Protein AF-A0AA37UHE6-F1 (afdb_monomer_lite)

pLDDT: mean 73.6, std 16.51, range [35.94, 96.12]

Structure (mmCIF, N/CA/C/O backbone):
data_AF-A0AA37UHE6-F1
#
_entry.id   AF-A0AA37UHE6-F1
#
loop_
_atom_site.group_PDB
_atom_site.id
_atom_site.type_symbol
_atom_site.label_atom_id
_atom_site.label_alt_id
_atom_site.label_comp_id
_atom_site.label_asym_id
_atom_site.label_entity_id
_atom_site.label_seq_id
_atom_site.pdbx_PDB_ins_code
_atom_site.Cartn_x
_atom_site.Cartn_y
_atom_site.Cartn_z
_atom_site.occupancy
_atom_site.B_iso_or_equiv
_atom_site.auth_seq_id
_atom_site.auth_comp_id
_atom_site.auth_asym_id
_atom_site.auth_atom_id
_atom_site.pdbx_PDB_model_num
ATOM 1 N N . MET A 1 1 ? 36.105 55.024 -51.003 1.00 43.66 1 MET A N 1
ATOM 2 C CA . MET A 1 1 ? 36.482 54.554 -52.355 1.00 43.66 1 MET A CA 1
ATOM 3 C C . MET A 1 1 ? 36.860 53.089 -52.212 1.00 43.66 1 MET A C 1
ATOM 5 O O . MET A 1 1 ? 37.750 52.826 -51.426 1.00 43.66 1 MET A O 1
ATOM 9 N N . SER A 1 2 ? 36.219 52.083 -52.791 1.00 50.31 2 SER A N 1
ATOM 10 C CA . SER A 1 2 ? 35.092 52.006 -53.721 1.00 50.31 2 SER A CA 1
ATOM 11 C C . SER A 1 2 ? 34.489 50.599 -53.587 1.00 50.31 2 SER A C 1
ATOM 13 O O . SER A 1 2 ? 35.238 49.632 -53.496 1.00 50.31 2 SER A O 1
ATOM 15 N N . GLN A 1 3 ? 33.158 50.490 -53.589 1.00 53.75 3 GLN A N 1
ATOM 16 C CA . GLN A 1 3 ? 32.483 49.307 -54.141 1.00 53.75 3 GLN A CA 1
ATOM 17 C C . GLN A 1 3 ? 32.574 49.358 -55.677 1.00 53.75 3 GLN A C 1
ATOM 19 O O . GLN A 1 3 ? 32.653 50.462 -56.228 1.00 53.75 3 GLN A O 1
ATOM 24 N N . PRO A 1 4 ? 32.604 48.199 -56.361 1.00 60.81 4 PRO A N 1
ATOM 25 C CA . PRO A 1 4 ? 31.378 47.699 -57.013 1.00 60.81 4 PRO A CA 1
ATOM 26 C C . PRO A 1 4 ? 31.194 46.157 -56.980 1.00 60.81 4 PRO A C 1
ATOM 28 O O . PRO A 1 4 ? 32.164 45.413 -56.880 1.00 60.81 4 PRO A O 1
ATOM 31 N N . GLY A 1 5 ? 29.929 45.701 -57.057 1.00 53.88 5 GLY A N 1
ATOM 32 C CA . GLY A 1 5 ? 29.501 44.300 -57.312 1.00 53.88 5 GLY A CA 1
ATOM 33 C C . GLY A 1 5 ? 29.534 43.940 -58.812 1.00 53.88 5 GLY A C 1
ATOM 34 O O . GLY A 1 5 ? 30.403 44.464 -59.503 1.00 53.88 5 GLY A O 1
ATOM 35 N N . PRO A 1 6 ? 28.513 43.274 -59.400 1.00 71.62 6 PRO A N 1
ATOM 36 C CA . PRO A 1 6 ? 27.797 42.035 -59.037 1.00 71.62 6 PRO A CA 1
ATOM 37 C C . PRO A 1 6 ? 27.702 41.026 -60.226 1.00 71.62 6 PRO A C 1
ATOM 39 O O . PRO A 1 6 ? 27.551 41.444 -61.365 1.00 71.62 6 PRO A O 1
ATOM 42 N N . GLU A 1 7 ? 27.658 39.711 -59.979 1.00 56.78 7 GLU A N 1
ATOM 43 C CA . GLU A 1 7 ? 27.211 38.657 -60.928 1.00 56.78 7 GLU A CA 1
ATOM 44 C C . GLU A 1 7 ? 26.623 37.518 -60.061 1.00 56.78 7 GLU A C 1
ATOM 46 O O . GLU A 1 7 ? 27.226 37.157 -59.058 1.00 56.78 7 GLU A O 1
ATOM 51 N N . GLY A 1 8 ? 25.433 36.945 -60.243 1.00 55.34 8 GLY A N 1
ATOM 52 C CA . GLY A 1 8 ? 24.614 36.765 -61.433 1.00 55.34 8 GLY A CA 1
ATOM 53 C C . GLY A 1 8 ? 24.527 35.265 -61.734 1.00 55.34 8 GLY A C 1
ATOM 54 O O . GLY A 1 8 ? 25.286 34.801 -62.568 1.00 55.34 8 GLY A O 1
ATOM 55 N N . VAL A 1 9 ? 23.640 34.506 -61.069 1.00 61.34 9 VAL A N 1
ATOM 56 C CA . VAL A 1 9 ? 23.214 33.173 -61.550 1.00 61.34 9 VAL A CA 1
ATOM 57 C C . VAL A 1 9 ? 21.734 32.956 -61.240 1.00 61.34 9 VAL A C 1
ATOM 59 O O . VAL A 1 9 ? 21.324 32.752 -60.099 1.00 61.34 9 VAL A O 1
ATOM 62 N N . ASP A 1 10 ? 20.972 33.040 -62.322 1.00 57.34 10 ASP A N 1
ATOM 63 C CA . ASP A 1 10 ? 19.610 32.570 -62.535 1.00 57.34 10 ASP A CA 1
ATOM 64 C C . ASP A 1 10 ? 19.614 31.032 -62.677 1.00 57.34 10 ASP A C 1
ATOM 66 O O . ASP A 1 10 ? 20.562 30.462 -63.223 1.00 57.34 10 ASP A O 1
ATOM 70 N N . GLY A 1 11 ? 18.595 30.347 -62.156 1.00 55.03 11 GLY A N 1
ATOM 71 C CA . GLY A 1 11 ? 18.603 28.889 -61.991 1.00 55.03 11 GLY A CA 1
ATOM 72 C C . GLY A 1 11 ? 17.223 28.298 -61.718 1.00 55.03 11 GLY A C 1
ATOM 73 O O . GLY A 1 11 ? 16.946 27.808 -60.628 1.00 55.03 11 GLY A O 1
ATOM 74 N N . SER A 1 12 ? 16.385 28.403 -62.744 1.00 50.31 12 SER A N 1
ATOM 75 C CA . SER A 1 12 ? 15.153 27.676 -63.069 1.00 50.31 12 SER A CA 1
ATOM 76 C C . SER A 1 12 ? 14.841 26.340 -62.367 1.00 50.31 12 SER A C 1
ATOM 78 O O . SER A 1 12 ? 15.659 25.425 -62.322 1.00 50.31 12 SER A O 1
ATOM 80 N N . ASP A 1 13 ? 13.557 26.233 -62.013 1.00 52.28 13 ASP A N 1
ATOM 81 C CA . ASP A 1 13 ? 12.630 25.102 -62.173 1.00 52.28 13 ASP A CA 1
ATOM 82 C C . ASP A 1 13 ? 13.060 23.677 -61.791 1.00 52.28 13 ASP A C 1
ATOM 84 O O . ASP A 1 13 ? 13.768 22.970 -62.502 1.00 52.28 13 ASP A O 1
ATOM 88 N N . GLY A 1 14 ? 12.410 23.186 -60.734 1.00 48.97 14 GLY A N 1
ATOM 89 C CA . GLY A 1 14 ? 12.321 21.770 -60.398 1.00 48.97 14 GLY A CA 1
ATOM 90 C C . GLY A 1 14 ? 10.986 21.442 -59.740 1.00 48.97 14 GLY A C 1
ATOM 91 O O . GLY A 1 14 ? 10.946 21.043 -58.579 1.00 48.97 14 GLY A O 1
ATOM 92 N N . ARG A 1 15 ? 9.871 21.616 -60.467 1.00 51.16 15 ARG A N 1
ATOM 93 C CA . ARG A 1 15 ? 8.594 20.972 -60.116 1.00 51.16 15 ARG A CA 1
ATOM 94 C C . ARG A 1 15 ? 8.785 19.455 -60.180 1.00 51.16 15 ARG A C 1
ATOM 96 O O . ARG A 1 15 ? 8.770 18.863 -61.257 1.00 51.16 15 ARG A O 1
ATOM 103 N N . HIS A 1 16 ? 8.918 18.816 -59.027 1.00 50.06 16 HIS A N 1
ATOM 104 C CA . HIS A 1 16 ? 8.603 17.402 -58.874 1.00 50.06 16 HIS A CA 1
ATOM 105 C C . HIS A 1 16 ? 7.241 17.289 -58.203 1.00 50.06 16 HIS A C 1
ATOM 107 O O . HIS A 1 16 ? 7.101 17.445 -56.993 1.00 50.06 16 HIS A O 1
ATOM 113 N N . GLY A 1 17 ? 6.229 17.066 -59.045 1.00 50.34 17 GLY A N 1
ATOM 114 C CA . GLY A 1 17 ? 4.953 16.524 -58.615 1.00 50.34 17 GLY A CA 1
ATOM 115 C C . GLY A 1 17 ? 5.191 15.121 -58.081 1.00 50.34 17 GLY A C 1
ATOM 116 O O . GLY A 1 17 ? 5.537 14.212 -58.831 1.00 50.34 17 GLY A O 1
ATOM 117 N N . SER A 1 18 ? 5.054 14.966 -56.771 1.00 51.16 18 SER A N 1
ATOM 118 C CA . SER A 1 18 ? 4.843 13.672 -56.153 1.00 51.16 18 SER A CA 1
ATOM 119 C C . SER A 1 18 ? 3.351 13.365 -56.229 1.00 51.16 18 SER A C 1
ATOM 121 O O . SER A 1 18 ? 2.537 13.950 -55.515 1.00 51.16 18 SER A O 1
ATOM 123 N N . ASP A 1 19 ? 3.000 12.445 -57.123 1.00 51.38 19 ASP A N 1
ATOM 124 C CA . ASP A 1 19 ? 1.713 11.762 -57.122 1.00 51.38 19 ASP A CA 1
ATOM 125 C C . ASP A 1 19 ? 1.570 10.998 -55.799 1.00 51.38 19 ASP A C 1
ATOM 127 O O . ASP A 1 19 ? 2.138 9.922 -55.595 1.00 51.38 19 ASP A O 1
ATOM 131 N N . VAL A 1 20 ? 0.837 11.596 -54.861 1.00 59.59 20 VAL A N 1
ATOM 132 C CA . VAL A 1 20 ? 0.438 10.949 -53.611 1.00 59.59 20 VAL A CA 1
ATOM 133 C C . VAL A 1 20 ? -0.792 10.082 -53.910 1.00 59.59 20 VAL A C 1
ATOM 135 O O . VAL A 1 20 ? -1.795 10.602 -54.400 1.00 59.59 20 VAL A O 1
ATOM 138 N N . PRO A 1 21 ? -0.757 8.767 -53.637 1.00 48.44 21 PRO A N 1
ATOM 139 C CA . PRO A 1 21 ? -1.859 7.873 -53.968 1.00 48.44 21 PRO A CA 1
ATOM 140 C C . PRO A 1 21 ? -3.108 8.156 -53.110 1.00 48.44 21 PRO A C 1
ATOM 142 O O . PRO A 1 21 ? -3.043 8.259 -51.884 1.00 48.44 21 PRO A O 1
ATOM 145 N N . ALA A 1 22 ? -4.256 8.252 -53.786 1.00 54.81 22 ALA A N 1
ATOM 146 C CA . ALA A 1 22 ? -5.571 8.676 -53.292 1.00 54.81 22 ALA A CA 1
ATOM 147 C C . ALA A 1 22 ? -6.312 7.648 -52.404 1.00 54.81 22 ALA A C 1
ATOM 149 O O . ALA A 1 22 ? -7.498 7.396 -52.593 1.00 54.81 22 ALA A O 1
ATOM 150 N N . TRP A 1 23 ? -5.634 7.032 -51.432 1.00 51.69 23 TRP A N 1
ATOM 151 C CA . TRP A 1 23 ? -6.270 6.125 -50.455 1.00 51.69 23 TRP A CA 1
ATOM 152 C C . TRP A 1 23 ? -6.214 6.635 -49.008 1.00 51.69 23 TRP A C 1
ATOM 154 O O . TRP A 1 23 ? -6.500 5.884 -48.080 1.00 51.69 23 TRP A O 1
ATOM 164 N N . ARG A 1 24 ? -5.868 7.913 -48.794 1.00 44.03 24 ARG A N 1
ATOM 165 C CA . ARG A 1 24 ? -5.740 8.511 -47.451 1.00 44.03 24 ARG A CA 1
ATOM 166 C C . ARG A 1 24 ? -7.000 9.182 -46.896 1.00 44.03 24 ARG A C 1
ATOM 168 O O . ARG A 1 24 ? -6.933 9.735 -45.806 1.00 44.03 24 ARG A O 1
ATOM 175 N N . ASP A 1 25 ? -8.142 9.058 -47.565 1.00 46.91 25 ASP A N 1
ATOM 176 C CA . ASP A 1 25 ? -9.431 9.561 -47.070 1.00 46.91 25 ASP A CA 1
ATOM 177 C C . ASP A 1 25 ? -10.122 8.556 -46.131 1.00 46.91 25 ASP A C 1
ATOM 179 O O . ASP A 1 25 ? -11.301 8.233 -46.274 1.00 46.91 25 ASP A O 1
ATOM 183 N N . THR A 1 26 ? -9.400 8.047 -45.133 1.00 50.09 26 THR A N 1
ATOM 184 C CA . THR A 1 26 ? -10.076 7.668 -43.889 1.00 50.09 26 THR A CA 1
ATOM 185 C C . THR A 1 26 ? -10.266 8.953 -43.097 1.00 50.09 26 THR A C 1
ATOM 187 O O . THR A 1 26 ? -9.253 9.591 -42.804 1.00 50.09 26 THR A O 1
ATOM 190 N N . PRO A 1 27 ? -11.503 9.355 -42.746 1.00 43.81 27 PRO A N 1
ATOM 191 C CA . PRO A 1 27 ? -11.702 10.495 -41.870 1.00 43.81 27 PRO A CA 1
ATOM 192 C C . PRO A 1 27 ? -10.913 10.230 -40.592 1.00 43.81 27 PRO A C 1
ATOM 194 O O . PRO A 1 27 ? -11.183 9.274 -39.862 1.00 43.81 27 PRO A O 1
ATOM 197 N N . GLU A 1 28 ? -9.894 11.050 -40.366 1.00 42.97 28 GLU A N 1
ATOM 198 C CA . GLU A 1 28 ? -9.203 11.135 -39.097 1.00 42.97 28 GLU A CA 1
ATOM 199 C C . GLU A 1 28 ? -10.257 11.588 -38.090 1.00 42.97 28 GLU A C 1
ATOM 201 O O . GLU A 1 28 ? -10.576 12.770 -37.965 1.00 42.97 28 GLU A O 1
ATOM 206 N N . VAL A 1 29 ? -10.884 10.616 -37.425 1.00 45.91 29 VAL A N 1
ATOM 207 C CA . VAL A 1 29 ? -11.681 10.856 -36.229 1.00 45.91 29 VAL A CA 1
ATOM 208 C C . VAL A 1 29 ? -10.671 11.280 -35.175 1.00 45.91 29 VAL A C 1
ATOM 210 O O . VAL A 1 29 ? -10.173 10.467 -34.394 1.00 45.91 29 VAL A O 1
ATOM 213 N N . ALA A 1 30 ? -10.312 12.563 -35.212 1.00 41.56 30 ALA A N 1
ATOM 214 C CA . ALA A 1 30 ? -9.650 13.222 -34.111 1.00 41.56 30 ALA A CA 1
ATOM 215 C C . ALA A 1 30 ? -10.489 12.889 -32.873 1.00 41.56 30 ALA A C 1
ATOM 217 O O . ALA A 1 30 ? -11.702 13.123 -32.898 1.00 41.56 30 ALA A O 1
ATOM 218 N N . PRO A 1 31 ? -9.911 12.272 -31.827 1.00 43.69 31 PRO A N 1
ATOM 219 C CA . PRO A 1 31 ? -10.655 12.046 -30.606 1.00 43.69 31 PRO A CA 1
ATOM 220 C C . PRO A 1 31 ? -11.109 13.421 -30.140 1.00 43.69 31 PRO A C 1
ATOM 222 O O . PRO A 1 31 ? -10.276 14.252 -29.773 1.00 43.69 31 PRO A O 1
ATOM 225 N N . ASP A 1 32 ? -12.416 13.661 -30.225 1.00 44.81 32 ASP A N 1
ATOM 226 C CA . ASP A 1 32 ? -13.072 14.841 -29.693 1.00 44.81 32 ASP A CA 1
ATOM 227 C C . ASP A 1 32 ? -12.843 14.818 -28.182 1.00 44.81 32 ASP A C 1
ATOM 229 O O . ASP A 1 32 ? -13.606 14.256 -27.394 1.00 44.81 32 ASP A O 1
ATOM 233 N N . ARG A 1 33 ? -11.691 15.355 -27.775 1.00 45.50 33 ARG A N 1
ATOM 234 C CA . ARG A 1 33 ? -11.370 15.700 -26.398 1.00 45.50 33 ARG A CA 1
ATOM 235 C C . ARG A 1 33 ? -12.184 16.941 -26.086 1.00 45.50 33 ARG A C 1
ATOM 237 O O . ARG A 1 33 ? -11.636 18.030 -25.940 1.00 45.50 33 ARG A O 1
ATOM 244 N N . SER A 1 34 ? -13.499 16.763 -26.036 1.00 45.38 34 SER A N 1
ATOM 245 C CA . SER A 1 34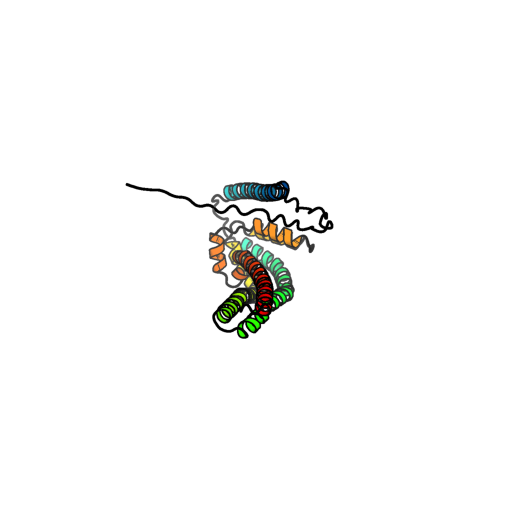 ? -14.413 17.819 -25.665 1.00 45.38 34 SER A CA 1
ATOM 246 C C . SER A 1 34 ? -14.005 18.307 -24.269 1.00 45.38 34 SER A C 1
ATOM 248 O O . SER A 1 34 ? -14.000 17.502 -23.326 1.00 45.38 34 SER A O 1
ATOM 250 N N . PRO A 1 35 ? -13.643 19.594 -24.101 1.00 49.81 35 PRO A N 1
ATOM 251 C CA . PRO A 1 35 ? -13.297 20.155 -22.794 1.00 49.81 35 PRO A CA 1
ATOM 252 C C . PRO A 1 35 ? -14.436 19.969 -21.779 1.00 49.81 35 PRO A C 1
ATOM 254 O O . PRO A 1 35 ? -14.180 19.853 -20.587 1.00 49.81 35 PRO A O 1
ATOM 257 N N . ALA A 1 36 ? -15.671 19.764 -22.253 1.00 50.91 36 ALA A N 1
ATOM 258 C CA . ALA A 1 36 ? -16.841 19.473 -21.433 1.00 50.91 36 ALA A CA 1
ATOM 259 C C . ALA A 1 36 ? -16.712 18.206 -20.559 1.00 50.91 36 ALA A C 1
ATOM 261 O O . ALA A 1 36 ? -17.297 18.160 -19.477 1.00 50.91 36 ALA A O 1
ATOM 262 N N . PHE A 1 37 ? -15.950 17.182 -20.973 1.00 42.00 37 PHE A N 1
ATOM 263 C CA . PHE A 1 37 ? -15.742 15.992 -20.132 1.00 42.00 37 PHE A CA 1
ATOM 264 C C . PHE A 1 37 ? -14.717 16.250 -19.018 1.00 42.00 37 PHE A C 1
ATOM 266 O O . PHE A 1 37 ? -14.925 15.831 -17.880 1.00 42.00 37 PHE A O 1
ATOM 273 N N . ALA A 1 38 ? -13.636 16.979 -19.316 1.00 50.44 38 ALA A N 1
ATOM 274 C CA . ALA A 1 38 ? -12.638 17.374 -18.320 1.00 50.44 38 ALA A CA 1
ATOM 275 C C . ALA A 1 38 ? -13.210 18.394 -17.317 1.00 50.44 38 ALA A C 1
ATOM 277 O O . ALA A 1 38 ? -12.971 18.270 -16.113 1.00 50.44 38 ALA A O 1
ATOM 278 N N . ASP A 1 39 ? -14.037 19.327 -17.792 1.00 52.78 39 ASP A N 1
ATOM 279 C CA . ASP A 1 39 ? -14.753 20.299 -16.963 1.00 52.78 39 ASP A CA 1
ATOM 280 C C . ASP A 1 39 ? -15.833 19.618 -16.112 1.00 52.78 39 ASP A C 1
ATOM 282 O O . ASP A 1 39 ? -15.970 19.923 -14.929 1.00 52.78 39 ASP A O 1
ATOM 286 N N . GLY A 1 40 ? -16.543 18.624 -16.660 1.00 42.84 40 GLY A N 1
ATOM 287 C CA . GLY A 1 40 ? -17.523 17.828 -15.917 1.00 42.84 40 GLY A CA 1
ATOM 288 C C . GLY A 1 40 ? -16.902 16.983 -14.800 1.00 42.84 40 GLY A C 1
ATOM 289 O O . GLY A 1 40 ? -17.426 16.954 -13.687 1.00 42.84 40 GLY A O 1
ATOM 290 N N . VAL A 1 41 ? -15.757 16.338 -15.057 1.00 41.25 41 VAL A N 1
ATOM 291 C CA . VAL A 1 41 ? -15.013 15.586 -14.029 1.00 41.25 41 VAL A CA 1
ATOM 292 C C . VAL A 1 41 ? -14.448 16.531 -12.966 1.00 41.25 41 VAL A C 1
ATOM 294 O O . VAL A 1 41 ? -14.565 16.236 -11.779 1.00 41.25 41 VAL A O 1
ATOM 297 N N . SER A 1 42 ? -13.919 17.692 -13.359 1.00 47.69 42 SER A N 1
ATOM 298 C CA . SER A 1 42 ? -13.401 18.692 -12.414 1.00 47.69 42 SER A CA 1
ATOM 299 C C . SER A 1 42 ? -14.512 19.313 -11.560 1.00 47.69 42 SER A C 1
ATOM 301 O O . SER A 1 42 ? -14.340 19.448 -10.356 1.00 47.69 42 SER A O 1
ATOM 303 N N . ALA A 1 43 ? -15.686 19.611 -12.128 1.00 48.84 43 ALA A N 1
ATOM 304 C CA . ALA A 1 43 ? -16.838 20.133 -11.386 1.00 48.84 43 ALA A CA 1
ATOM 305 C C . ALA A 1 43 ? -17.434 19.106 -10.406 1.00 48.84 43 ALA A C 1
ATOM 307 O O . ALA A 1 43 ? -17.848 19.472 -9.307 1.00 48.84 43 ALA A O 1
ATOM 308 N N . VAL A 1 44 ? -17.447 17.817 -10.767 1.00 35.94 44 VAL A N 1
ATOM 309 C CA . VAL A 1 44 ? -17.890 16.736 -9.867 1.00 35.94 44 VAL A CA 1
ATOM 310 C C . VAL A 1 44 ? -16.886 16.503 -8.734 1.00 35.94 44 VAL A C 1
ATOM 312 O O . VAL A 1 44 ? -17.305 16.266 -7.601 1.00 35.94 44 VAL A O 1
ATOM 315 N N . LEU A 1 45 ? -15.581 16.594 -9.010 1.00 37.19 45 LEU A N 1
ATOM 316 C CA . LEU A 1 45 ? -14.536 16.486 -7.986 1.00 37.19 45 LEU A CA 1
ATOM 317 C C . LEU A 1 45 ? -14.551 17.700 -7.042 1.00 37.19 45 LEU A C 1
ATOM 319 O O . LEU A 1 45 ? -14.648 17.513 -5.833 1.00 37.19 45 LEU A O 1
ATOM 323 N N . ASN A 1 46 ? -14.607 18.920 -7.582 1.00 53.53 46 ASN A N 1
ATOM 324 C CA . ASN A 1 46 ? -14.663 20.156 -6.793 1.00 53.53 46 ASN A CA 1
ATOM 325 C C . ASN A 1 46 ? -15.965 20.269 -5.976 1.00 53.53 46 ASN A C 1
ATOM 327 O O . ASN A 1 46 ? -15.939 20.668 -4.817 1.00 53.53 46 ASN A O 1
ATOM 331 N N . GLY A 1 47 ? -17.111 19.857 -6.532 1.00 54.94 47 GLY A N 1
ATOM 332 C CA . GLY A 1 47 ? -18.383 19.846 -5.803 1.00 54.94 47 GLY A CA 1
ATOM 333 C C . GLY A 1 47 ? -18.439 18.800 -4.682 1.00 54.94 47 GLY A C 1
ATOM 334 O O . GLY A 1 47 ? -19.117 19.010 -3.672 1.00 54.94 47 GLY A O 1
ATOM 335 N N . ALA A 1 48 ? -17.719 17.683 -4.833 1.00 42.47 48 ALA A N 1
ATOM 336 C CA . ALA A 1 48 ? -17.538 16.708 -3.762 1.00 42.47 48 ALA A CA 1
ATOM 337 C C . ALA A 1 48 ? -16.627 17.262 -2.657 1.00 42.47 48 ALA A C 1
ATOM 339 O O . ALA A 1 48 ? -16.950 17.084 -1.484 1.00 42.47 48 ALA A O 1
ATOM 340 N N . ASP A 1 49 ? -15.563 17.980 -3.017 1.00 48.03 49 ASP A N 1
ATOM 341 C CA . ASP A 1 49 ? -14.657 18.619 -2.059 1.00 48.03 49 ASP A CA 1
ATOM 342 C C . ASP A 1 49 ? -15.347 19.756 -1.278 1.00 48.03 49 ASP A C 1
ATOM 344 O O . ASP A 1 49 ? -15.207 19.816 -0.058 1.00 48.03 49 ASP A O 1
ATOM 348 N N . ASP A 1 50 ? -16.211 20.562 -1.910 1.00 61.47 50 ASP A N 1
ATOM 349 C CA . ASP A 1 50 ? -17.004 21.610 -1.234 1.00 61.47 50 ASP A CA 1
ATOM 350 C C . ASP A 1 50 ? -18.095 21.045 -0.305 1.00 61.47 50 ASP A C 1
ATOM 352 O O . ASP A 1 50 ? -18.443 21.628 0.729 1.00 61.47 50 ASP A O 1
ATOM 356 N N . ALA A 1 51 ? -18.699 19.910 -0.670 1.00 52.88 51 ALA A N 1
ATOM 357 C CA . ALA A 1 51 ? -19.667 19.226 0.186 1.00 52.88 51 ALA A CA 1
ATOM 358 C C . ALA A 1 51 ? -18.978 18.556 1.383 1.00 52.88 51 ALA A C 1
ATOM 360 O O . ALA A 1 51 ? -19.489 18.617 2.502 1.00 52.88 51 ALA A O 1
ATOM 361 N N . VAL A 1 52 ? -17.808 17.955 1.158 1.00 47.59 52 VAL A N 1
ATOM 362 C CA . VAL A 1 52 ? -16.974 17.356 2.205 1.00 47.59 52 VAL A CA 1
ATOM 363 C C . VAL A 1 52 ? -16.427 18.435 3.138 1.00 47.59 52 VAL A C 1
ATOM 365 O O . VAL A 1 52 ? -16.529 18.259 4.348 1.00 47.59 52 VAL A O 1
ATOM 368 N N . GLY A 1 53 ? -15.964 19.569 2.606 1.00 58.50 53 GLY A N 1
ATOM 369 C CA . GLY A 1 53 ? -15.499 20.724 3.377 1.00 58.50 53 GLY A CA 1
ATOM 370 C C . GLY A 1 53 ? -16.576 21.278 4.307 1.00 58.50 53 GLY A C 1
ATOM 371 O O . GLY A 1 53 ? -16.344 21.398 5.503 1.00 58.50 53 GLY A O 1
ATOM 372 N N . ARG A 1 54 ? -17.806 21.485 3.813 1.00 65.81 54 ARG A N 1
ATOM 373 C CA . ARG A 1 54 ? -18.925 21.966 4.652 1.00 65.81 54 ARG A CA 1
ATOM 374 C C . ARG A 1 54 ? -19.347 20.983 5.743 1.00 65.81 54 ARG A C 1
ATOM 376 O O . ARG A 1 54 ? -19.762 21.405 6.820 1.00 65.81 54 ARG A O 1
ATOM 383 N N . VAL A 1 55 ? -19.264 19.678 5.478 1.00 52.62 55 VAL A N 1
ATOM 384 C CA . VAL A 1 55 ? -19.522 18.649 6.497 1.00 52.62 55 VAL A CA 1
ATOM 385 C C . VAL A 1 55 ? -18.390 18.616 7.523 1.00 52.62 55 VAL A C 1
ATOM 387 O O . VAL A 1 55 ? -18.671 18.527 8.714 1.00 52.62 55 VAL A O 1
ATOM 390 N N . LEU A 1 56 ? -17.133 18.730 7.090 1.00 47.59 56 LEU A N 1
ATOM 391 C CA . LEU A 1 56 ? -15.970 18.820 7.974 1.00 47.59 56 LEU A CA 1
ATOM 392 C C . LEU A 1 56 ? -16.024 20.067 8.854 1.00 47.59 56 LEU A C 1
ATOM 394 O O . LEU A 1 56 ? -15.851 19.934 10.057 1.00 47.59 56 LEU A O 1
ATOM 398 N N . ASP A 1 57 ? -16.358 21.232 8.307 1.00 63.38 57 ASP A N 1
ATOM 399 C CA . ASP A 1 57 ? -16.503 22.471 9.076 1.00 63.38 57 ASP A CA 1
ATOM 400 C C . ASP A 1 57 ? -17.629 22.367 10.111 1.00 63.38 57 ASP A C 1
ATOM 402 O O . ASP A 1 57 ? -17.454 22.767 11.261 1.00 63.38 57 ASP A O 1
ATOM 406 N N . ALA A 1 58 ? -18.766 21.761 9.752 1.00 64.12 58 ALA A N 1
ATOM 407 C CA . ALA A 1 58 ? -19.866 21.524 10.688 1.00 64.12 58 ALA A CA 1
ATOM 408 C C . ALA A 1 58 ? -19.498 20.518 11.796 1.00 64.12 58 ALA A C 1
ATOM 410 O O . ALA A 1 58 ? -19.910 20.684 12.945 1.00 64.12 58 ALA A O 1
ATOM 411 N N . VAL A 1 59 ? -18.711 19.488 11.470 1.00 50.00 59 VAL A N 1
ATOM 412 C CA . VAL A 1 59 ? -18.205 18.511 12.445 1.00 50.00 59 VAL A CA 1
ATOM 413 C C . VAL A 1 59 ? -17.160 19.157 13.356 1.00 50.00 59 VAL A C 1
ATOM 415 O O . VAL A 1 59 ? -17.264 19.038 14.572 1.00 50.00 59 VAL A O 1
ATOM 418 N N . MET A 1 60 ? -16.205 19.901 12.802 1.00 53.50 60 MET A N 1
ATOM 419 C CA . MET A 1 60 ? -15.141 20.577 13.550 1.00 53.50 60 MET A CA 1
ATOM 420 C C . MET A 1 60 ? -15.688 21.694 14.447 1.00 53.50 60 MET A C 1
ATOM 422 O O . MET A 1 60 ? -15.228 21.842 15.578 1.00 53.50 60 MET A O 1
ATOM 426 N N . ALA A 1 61 ? -16.728 22.412 14.009 1.00 63.56 61 ALA A N 1
ATOM 427 C CA . ALA A 1 61 ? -17.439 23.389 14.836 1.00 63.56 61 ALA A CA 1
ATOM 428 C C . ALA A 1 61 ? -18.173 22.745 16.033 1.00 63.56 61 ALA A C 1
ATOM 430 O O . ALA A 1 61 ? -18.379 23.404 17.050 1.00 63.56 61 ALA A O 1
ATOM 431 N N . GLY A 1 62 ? -18.537 21.460 15.942 1.00 49.75 62 GLY A N 1
ATOM 432 C CA . GLY A 1 62 ? -19.156 20.692 17.028 1.00 49.75 62 GLY A CA 1
ATOM 433 C C . GLY A 1 62 ? -18.169 20.035 18.003 1.00 49.75 62 GLY A C 1
ATOM 434 O O . GLY A 1 62 ? -18.576 19.615 19.083 1.00 49.75 62 GLY A O 1
ATOM 435 N N . VAL A 1 63 ? -16.878 19.958 17.661 1.00 46.78 63 VAL A N 1
ATOM 436 C CA . VAL A 1 63 ? -15.825 19.300 18.470 1.00 46.78 63 VAL A CA 1
ATOM 437 C C . VAL A 1 63 ? -15.230 20.239 19.539 1.00 46.78 63 VAL A C 1
ATOM 439 O O . VAL A 1 63 ? -14.338 19.857 20.294 1.00 46.78 63 VAL A O 1
ATOM 442 N N . GLY A 1 64 ? -15.756 21.461 19.671 1.00 42.62 64 GLY A N 1
ATOM 443 C CA . GLY A 1 64 ? -15.346 22.435 20.683 1.00 42.62 64 GLY A CA 1
ATOM 444 C C . GLY A 1 64 ? -15.486 21.931 22.126 1.00 42.62 64 GLY A C 1
ATOM 445 O O . GLY A 1 64 ? -16.549 22.040 22.728 1.00 42.62 64 GLY A O 1
ATOM 446 N N . SER A 1 65 ? -14.381 21.420 22.679 1.00 46.75 65 SER A N 1
ATOM 447 C CA . SER A 1 65 ? -13.943 21.512 24.085 1.00 46.75 65 SER A CA 1
ATOM 448 C C . SER A 1 65 ? -14.995 21.304 25.184 1.00 46.75 65 SER A C 1
ATOM 450 O O . SER A 1 65 ? -14.952 21.964 26.222 1.00 46.75 65 SER A O 1
ATOM 452 N N . ALA A 1 66 ? -15.918 20.359 25.015 1.00 54.78 66 ALA A N 1
ATOM 453 C CA . ALA A 1 66 ? -16.568 19.764 26.175 1.00 54.78 66 ALA A CA 1
ATOM 454 C C . ALA A 1 66 ? -15.515 18.909 26.908 1.00 54.78 66 ALA A C 1
ATOM 456 O O . ALA A 1 66 ? -14.807 18.147 26.240 1.00 54.78 66 ALA A O 1
ATOM 457 N N . PRO A 1 67 ? -15.362 19.018 28.244 1.00 58.62 67 PRO A N 1
ATOM 458 C CA . PRO A 1 67 ? -14.497 18.116 28.994 1.00 58.62 67 PRO A CA 1
ATOM 459 C C . PRO A 1 67 ? -14.887 16.684 28.636 1.00 58.62 67 PRO A C 1
ATOM 461 O O . PRO A 1 67 ? -16.053 16.306 28.771 1.00 58.62 67 PRO A O 1
ATOM 464 N N . GLY A 1 68 ? -13.923 15.934 28.093 1.00 59.22 68 GLY A N 1
ATOM 465 C CA . GLY A 1 68 ? -14.164 14.586 27.599 1.00 59.22 68 GLY A CA 1
ATOM 466 C C . GLY A 1 68 ? -14.880 13.774 28.680 1.00 59.22 68 GLY A C 1
ATOM 467 O O . GLY A 1 68 ? -14.465 13.833 29.841 1.00 59.22 68 GLY A O 1
ATOM 468 N N . PRO A 1 69 ? -15.977 13.070 28.349 1.00 63.28 69 PRO A N 1
ATOM 469 C CA . PRO A 1 69 ? -16.724 12.306 29.337 1.00 63.28 69 PRO A CA 1
ATOM 470 C C . PRO A 1 69 ? -15.761 11.363 30.057 1.00 63.28 69 PRO A C 1
ATOM 472 O O . PRO A 1 69 ? -14.999 10.646 29.402 1.00 63.28 69 PRO A O 1
ATOM 475 N N . ALA A 1 70 ? -15.775 11.406 31.392 1.00 74.88 70 ALA A N 1
ATOM 476 C CA . ALA A 1 70 ? -14.880 10.614 32.223 1.00 74.88 70 ALA A CA 1
ATOM 477 C C . ALA A 1 70 ? -14.891 9.147 31.763 1.00 74.88 70 ALA A C 1
ATOM 479 O O . ALA A 1 70 ? -15.952 8.575 31.503 1.00 74.88 70 ALA A O 1
ATOM 480 N N . VAL A 1 71 ? -13.706 8.549 31.626 1.00 78.12 71 VAL A N 1
ATOM 481 C CA . VAL A 1 71 ? -13.556 7.145 31.231 1.00 78.12 71 VAL A CA 1
ATOM 482 C C . VAL A 1 71 ? -14.100 6.278 32.365 1.00 78.12 71 VAL A C 1
ATOM 484 O O . VAL A 1 71 ? -13.417 6.025 33.354 1.00 78.12 71 VAL A O 1
ATOM 487 N N . THR A 1 72 ? -15.361 5.864 32.256 1.00 87.75 72 THR A N 1
ATOM 488 C CA . THR A 1 72 ? -15.976 4.952 33.220 1.00 87.75 72 THR A CA 1
ATOM 489 C C . THR A 1 72 ? -15.559 3.509 32.915 1.00 87.75 72 THR A C 1
ATOM 491 O O . THR A 1 72 ? -15.400 3.148 31.744 1.00 87.75 72 THR A O 1
ATOM 494 N N . PRO A 1 73 ? -15.401 2.646 33.937 1.00 89.06 73 PRO A N 1
ATOM 495 C CA . PRO A 1 73 ? -15.083 1.231 33.727 1.00 89.06 73 PRO A CA 1
ATOM 496 C C . PRO A 1 73 ? -16.138 0.519 32.864 1.00 89.06 73 PRO A C 1
ATOM 498 O O . PRO A 1 73 ? -15.789 -0.319 32.038 1.00 89.06 73 PRO A O 1
ATOM 501 N N . GLU A 1 74 ? -17.409 0.915 32.979 1.00 89.38 74 GLU A N 1
ATOM 502 C CA . GLU A 1 74 ? -18.509 0.418 32.139 1.00 89.38 74 GLU A CA 1
ATOM 503 C C . GLU A 1 74 ? -18.293 0.735 30.651 1.00 89.38 74 GLU A C 1
ATOM 505 O O . GLU A 1 74 ? -18.467 -0.133 29.796 1.00 89.38 74 GLU A O 1
ATOM 510 N N . ARG A 1 75 ? -17.840 1.954 30.317 1.00 85.69 75 ARG A N 1
ATOM 511 C CA . ARG A 1 75 ? -17.552 2.338 28.926 1.00 85.69 75 ARG A CA 1
ATOM 512 C C . ARG A 1 75 ? -16.420 1.499 28.336 1.00 85.69 75 ARG A C 1
ATOM 514 O O . ARG A 1 75 ? -16.501 1.102 27.175 1.00 85.69 75 ARG A O 1
ATOM 521 N N . VAL A 1 76 ? -15.377 1.226 29.119 1.00 87.88 76 VAL A N 1
ATOM 522 C CA . VAL A 1 76 ? -14.241 0.399 28.678 1.00 87.88 76 VAL A CA 1
ATOM 523 C C . VAL A 1 76 ? -14.683 -1.045 28.423 1.00 87.88 76 VAL A C 1
ATOM 525 O O . VAL A 1 76 ? -14.291 -1.623 27.410 1.00 87.88 76 VAL A O 1
ATOM 528 N N . GLN A 1 77 ? -15.548 -1.607 29.274 1.00 90.75 77 GLN A N 1
ATOM 529 C CA . GLN A 1 77 ? -16.116 -2.945 29.064 1.00 90.75 77 GLN A CA 1
ATOM 530 C C . GLN A 1 77 ? -16.957 -3.016 27.784 1.00 90.75 77 GLN A C 1
ATOM 532 O O . GLN A 1 77 ? -16.740 -3.908 26.965 1.00 90.75 77 GLN A O 1
ATOM 537 N N . LEU A 1 78 ? -17.835 -2.035 27.547 1.00 89.06 78 LEU A N 1
ATOM 538 C CA . LEU A 1 78 ? -18.638 -1.972 26.318 1.00 89.06 78 LEU A CA 1
ATOM 539 C C . LEU A 1 78 ? -17.771 -1.861 25.054 1.00 89.06 78 LEU A C 1
ATOM 541 O O . LEU A 1 78 ? -18.057 -2.503 24.041 1.00 89.06 78 LEU A O 1
ATOM 545 N N . LEU A 1 79 ? -16.693 -1.069 25.098 1.00 86.81 79 LEU A N 1
ATOM 546 C CA . LEU A 1 79 ? -15.732 -0.976 23.993 1.00 86.81 79 LEU A CA 1
ATOM 547 C C . LEU A 1 79 ? -15.026 -2.314 23.746 1.00 86.81 79 LEU A C 1
ATOM 549 O O . LEU A 1 79 ? -14.876 -2.718 22.591 1.00 86.81 79 LEU A O 1
ATOM 553 N N . HIS A 1 80 ? -14.648 -3.020 24.811 1.00 90.31 80 HIS A N 1
ATOM 554 C CA . HIS A 1 80 ? -14.014 -4.331 24.719 1.00 90.31 80 HIS A CA 1
ATOM 555 C C . HIS A 1 80 ? -14.953 -5.391 24.114 1.00 90.31 80 HIS A C 1
ATOM 557 O O . HIS A 1 80 ? -14.569 -6.125 23.198 1.00 90.31 80 HIS A O 1
ATOM 563 N N . GLU A 1 81 ? -16.212 -5.441 24.554 1.00 91.06 81 GLU A N 1
ATOM 564 C CA . GLU A 1 81 ? -17.241 -6.328 23.990 1.00 91.06 81 GLU A CA 1
ATOM 565 C C . GLU A 1 81 ? -17.493 -6.038 22.503 1.00 91.06 81 GLU A C 1
ATOM 567 O O . GLU A 1 81 ? -17.539 -6.946 21.672 1.00 91.06 81 GLU A O 1
ATOM 572 N N . ARG A 1 82 ? -17.574 -4.760 22.122 1.00 87.44 82 ARG A N 1
ATOM 573 C CA . ARG A 1 82 ? -17.692 -4.354 20.711 1.00 87.44 82 ARG A CA 1
ATOM 574 C C . ARG A 1 82 ? -16.466 -4.776 19.897 1.00 87.44 82 ARG A C 1
ATOM 576 O O . ARG A 1 82 ? -16.602 -5.310 18.795 1.00 87.44 82 ARG A O 1
ATOM 583 N N . ALA A 1 83 ? -15.262 -4.553 20.418 1.00 86.69 83 ALA A N 1
ATOM 584 C CA . ALA A 1 83 ? -14.022 -4.906 19.735 1.00 86.69 83 ALA A CA 1
ATOM 585 C C . ALA A 1 83 ? -13.895 -6.426 19.527 1.00 86.69 83 ALA A C 1
ATOM 587 O O . ALA A 1 83 ? -13.555 -6.868 18.426 1.00 86.69 83 ALA A O 1
ATOM 588 N N . THR A 1 84 ? -14.244 -7.237 20.530 1.00 91.25 84 THR A N 1
ATOM 589 C CA . THR A 1 84 ? -14.242 -8.708 20.417 1.00 91.25 84 THR A CA 1
ATOM 590 C C . THR A 1 84 ? -15.235 -9.239 19.380 1.00 91.25 84 THR A C 1
ATOM 592 O O . THR A 1 84 ? -14.968 -10.278 18.777 1.00 91.25 84 THR A O 1
ATOM 595 N N . GLN A 1 85 ? -16.326 -8.522 19.096 1.00 89.19 85 GLN A N 1
ATOM 596 C CA . GLN A 1 85 ? -17.269 -8.884 18.029 1.00 89.19 85 GLN A CA 1
ATOM 597 C C . GLN A 1 85 ? -16.749 -8.526 16.625 1.00 89.19 85 GLN A C 1
ATOM 599 O O . GLN A 1 85 ? -16.925 -9.298 15.679 1.00 89.19 85 GLN A O 1
ATOM 604 N N . VAL A 1 86 ? -16.074 -7.381 16.473 1.00 84.69 86 VAL A N 1
ATOM 605 C CA . VAL A 1 86 ? -15.648 -6.852 15.160 1.00 84.69 86 VAL A CA 1
ATOM 606 C C . VAL A 1 86 ? -14.306 -7.424 14.688 1.00 84.69 86 VAL A C 1
ATOM 608 O O . VAL A 1 86 ? -14.112 -7.662 13.491 1.00 84.69 86 VAL A O 1
ATOM 611 N N . VAL A 1 87 ? -13.362 -7.675 15.597 1.00 87.44 87 VAL A N 1
ATOM 612 C CA . VAL A 1 87 ? -11.997 -8.092 15.227 1.00 87.44 87 VAL A CA 1
ATOM 613 C C . VAL A 1 87 ? -11.938 -9.481 14.564 1.00 87.44 87 VAL A C 1
ATOM 615 O O . VAL A 1 87 ? -11.248 -9.607 13.548 1.00 87.44 87 VAL A O 1
ATOM 618 N N . PRO A 1 88 ? -12.648 -10.532 15.025 1.00 87.56 88 PRO A N 1
ATOM 619 C CA . PRO A 1 88 ? -12.592 -11.854 14.394 1.00 87.56 88 PRO A CA 1
ATOM 620 C C . PRO A 1 88 ? -13.018 -11.902 12.912 1.00 87.56 88 PRO A C 1
ATOM 622 O O . PRO A 1 88 ? -12.272 -12.480 12.108 1.00 87.56 88 PRO A O 1
ATOM 625 N N . PRO A 1 89 ? -14.162 -11.320 12.484 1.00 85.69 89 PRO A N 1
ATOM 626 C CA . PRO A 1 89 ? -14.525 -11.300 11.066 1.00 85.69 89 PRO A CA 1
ATOM 627 C C . PRO A 1 89 ? -13.551 -10.454 10.239 1.00 85.69 89 PRO A C 1
ATOM 629 O O . PRO A 1 89 ? -13.215 -10.825 9.108 1.00 85.69 89 PRO A O 1
ATOM 632 N N . LEU A 1 90 ? -13.018 -9.372 10.811 1.00 80.69 90 LEU A N 1
ATOM 633 C CA . LEU A 1 90 ? -12.004 -8.551 10.159 1.00 80.69 90 LEU A CA 1
ATOM 634 C C . LEU A 1 90 ? -10.693 -9.3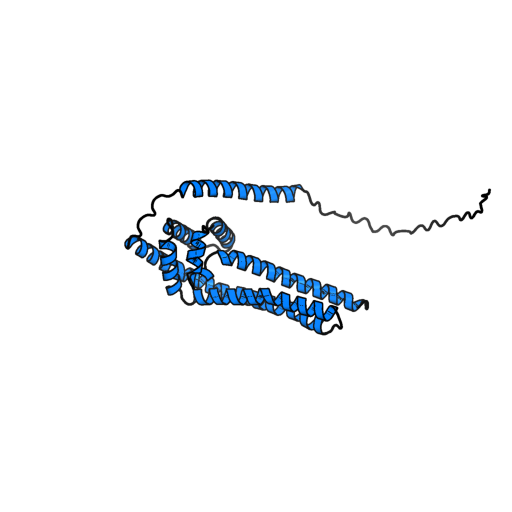27 9.952 1.00 80.69 90 LEU A C 1
ATOM 636 O O . LEU A 1 90 ? -10.165 -9.360 8.840 1.00 80.69 90 LEU A O 1
ATOM 640 N N . ALA A 1 91 ? -10.225 -10.060 10.963 1.00 85.62 91 ALA A N 1
ATOM 641 C CA . ALA A 1 91 ? -9.057 -10.934 10.862 1.00 85.62 91 ALA A CA 1
ATOM 642 C C . ALA A 1 91 ? -9.252 -12.040 9.811 1.00 85.62 91 ALA A C 1
ATOM 644 O O . ALA A 1 91 ? -8.323 -12.367 9.067 1.00 85.62 91 ALA A O 1
ATOM 645 N N . ARG A 1 92 ? -10.466 -12.598 9.694 1.00 87.12 92 ARG A N 1
ATOM 646 C CA . ARG A 1 92 ? -10.799 -13.580 8.647 1.00 87.12 92 ARG A CA 1
ATOM 647 C C . ARG A 1 92 ? -10.732 -12.959 7.251 1.00 87.12 92 ARG A C 1
ATOM 649 O O . ARG A 1 92 ? -10.161 -13.565 6.345 1.00 87.12 92 ARG A O 1
ATOM 656 N N . THR A 1 93 ? -11.239 -11.739 7.101 1.00 83.38 93 THR A N 1
ATOM 657 C CA . THR A 1 93 ? -11.189 -10.985 5.840 1.00 83.38 93 THR A CA 1
ATOM 658 C C . THR A 1 93 ? -9.742 -10.674 5.449 1.00 83.38 93 THR A C 1
ATOM 660 O O . THR A 1 93 ? -9.343 -10.953 4.320 1.00 83.38 93 THR A O 1
ATOM 663 N N . LEU A 1 94 ? -8.915 -10.223 6.401 1.00 81.94 94 LEU A N 1
ATOM 664 C CA . LEU A 1 94 ? -7.476 -9.987 6.207 1.00 81.94 94 LEU A CA 1
ATOM 665 C C . LEU A 1 94 ? -6.697 -11.262 5.848 1.00 81.94 94 LEU A C 1
ATOM 667 O O . LEU A 1 94 ? -5.732 -11.229 5.081 1.00 81.94 94 LEU A O 1
ATOM 671 N N . ARG A 1 95 ? -7.107 -12.416 6.388 1.00 87.75 95 ARG A N 1
ATOM 672 C CA . ARG A 1 95 ? -6.529 -13.713 6.007 1.00 87.75 95 ARG A CA 1
ATOM 673 C C . ARG A 1 95 ? -6.870 -14.083 4.571 1.00 87.75 95 ARG A C 1
ATOM 675 O O . ARG A 1 95 ? -6.014 -14.648 3.898 1.00 87.75 95 ARG A O 1
ATOM 682 N N . TRP A 1 96 ? -8.065 -13.752 4.091 1.00 89.38 96 TRP A N 1
ATOM 683 C CA . TRP A 1 96 ? -8.453 -14.014 2.706 1.00 89.38 96 TRP A CA 1
ATOM 684 C C . TRP A 1 96 ? -7.649 -13.156 1.717 1.00 89.38 96 TRP A C 1
ATOM 686 O O . TRP A 1 96 ? -7.149 -13.666 0.714 1.00 89.38 96 TRP A O 1
ATOM 696 N N . THR A 1 97 ? -7.371 -11.894 2.058 1.00 82.38 97 THR A N 1
ATOM 697 C CA . THR A 1 97 ? -6.505 -11.003 1.261 1.00 82.38 97 THR A CA 1
ATOM 698 C C . THR A 1 97 ? -5.028 -11.418 1.219 1.00 82.38 97 THR A C 1
ATOM 700 O O . THR A 1 97 ? -4.241 -10.824 0.471 1.00 82.38 97 THR A O 1
ATOM 703 N N . ARG A 1 98 ? -4.614 -12.474 1.939 1.00 89.38 98 ARG A N 1
ATOM 704 C CA . ARG A 1 98 ? -3.242 -13.011 1.871 1.00 89.38 98 ARG A CA 1
ATOM 705 C C . ARG A 1 98 ? -2.843 -13.456 0.475 1.00 89.38 98 ARG A C 1
ATOM 707 O O . ARG A 1 98 ? -1.691 -13.234 0.110 1.00 89.38 98 ARG A O 1
ATOM 714 N N . TRP A 1 99 ? -3.755 -14.090 -0.255 1.00 92.38 99 TRP A N 1
ATOM 715 C CA . TRP A 1 99 ? -3.497 -14.619 -1.592 1.00 92.38 99 TRP A CA 1
ATOM 716 C C . TRP A 1 99 ? -3.335 -13.522 -2.646 1.00 92.38 99 TRP A C 1
ATOM 718 O O . TRP A 1 99 ? -2.272 -13.481 -3.265 1.00 92.38 99 TRP A O 1
ATOM 728 N N . PRO A 1 100 ? -4.287 -12.583 -2.814 1.00 85.44 100 PRO A N 1
ATOM 729 C CA . PRO A 1 100 ? -4.135 -11.518 -3.801 1.00 85.44 100 PRO A CA 1
ATOM 730 C C . PRO A 1 100 ? -2.941 -10.608 -3.491 1.00 85.44 100 PRO A C 1
ATOM 732 O O . PRO A 1 100 ? -2.193 -10.254 -4.397 1.00 85.44 100 PRO A O 1
ATOM 735 N N . SER A 1 101 ? -2.683 -10.293 -2.215 1.00 86.81 101 SER A N 1
ATOM 736 C CA . SER A 1 101 ? -1.492 -9.511 -1.843 1.00 86.81 101 SER A CA 1
ATOM 737 C C . SER A 1 101 ? -0.181 -10.252 -2.121 1.00 86.81 101 SER A C 1
ATOM 739 O O . SER A 1 101 ? 0.803 -9.625 -2.500 1.00 86.81 101 SER A O 1
ATOM 741 N N . LEU A 1 102 ? -0.145 -11.578 -1.950 1.00 92.56 102 LEU A N 1
ATOM 742 C CA . LEU A 1 102 ? 1.031 -12.377 -2.293 1.00 92.56 102 LEU A CA 1
ATOM 743 C C . LEU A 1 102 ? 1.251 -12.412 -3.801 1.00 92.56 102 LEU A C 1
ATOM 745 O O . LEU A 1 102 ? 2.380 -12.235 -4.241 1.00 92.56 102 LEU A O 1
ATOM 749 N N . LEU A 1 103 ? 0.181 -12.598 -4.575 1.00 92.00 103 LEU A N 1
ATOM 750 C CA . LEU A 1 103 ? 0.245 -12.584 -6.031 1.00 92.00 103 LEU A CA 1
ATOM 751 C C . LEU A 1 103 ? 0.799 -11.247 -6.538 1.00 92.00 103 LEU A C 1
ATOM 753 O O . LEU A 1 103 ? 1.746 -11.245 -7.313 1.00 92.00 103 LEU A O 1
ATOM 757 N N . LEU A 1 104 ? 0.277 -10.122 -6.039 1.00 87.88 104 LEU A N 1
ATOM 758 C CA . LEU A 1 104 ? 0.768 -8.785 -6.392 1.00 87.88 104 LEU A CA 1
ATOM 759 C C . LEU A 1 104 ? 2.244 -8.594 -6.029 1.00 87.88 104 LEU A C 1
ATOM 761 O O . LEU A 1 104 ? 3.012 -8.081 -6.840 1.00 87.88 104 LEU A O 1
ATOM 765 N N . LEU A 1 105 ? 2.650 -9.047 -4.839 1.00 89.56 105 LEU A N 1
ATOM 766 C CA . LEU A 1 105 ? 4.044 -8.986 -4.404 1.00 89.56 105 LEU A CA 1
ATOM 767 C C . LEU A 1 105 ? 4.958 -9.780 -5.347 1.00 89.56 105 LEU A C 1
ATOM 769 O O . LEU A 1 105 ? 5.998 -9.270 -5.748 1.00 89.56 105 LEU A O 1
ATOM 773 N N . VAL A 1 106 ? 4.568 -11.007 -5.704 1.00 93.38 106 VAL A N 1
ATOM 774 C CA . VAL A 1 106 ? 5.334 -11.862 -6.622 1.00 93.38 106 VAL A CA 1
ATOM 775 C C . VAL A 1 106 ? 5.405 -11.224 -8.005 1.00 93.38 106 VAL A C 1
ATOM 777 O O . VAL A 1 106 ? 6.496 -11.109 -8.551 1.00 93.38 106 VAL A O 1
ATOM 780 N N . VAL A 1 107 ? 4.282 -10.749 -8.546 1.00 89.31 107 VAL A N 1
ATOM 781 C CA . VAL A 1 107 ? 4.237 -10.113 -9.870 1.00 89.31 107 VAL A CA 1
ATOM 782 C C . VAL A 1 107 ? 5.161 -8.901 -9.927 1.00 89.31 107 VAL A C 1
ATOM 784 O O . VAL A 1 107 ? 6.003 -8.835 -10.817 1.00 89.31 107 VAL A O 1
ATOM 787 N N . GLY A 1 108 ? 5.075 -7.970 -8.973 1.00 86.44 108 GLY A N 1
ATOM 788 C CA . GLY A 1 108 ? 5.943 -6.792 -9.019 1.00 86.44 108 GLY A CA 1
ATOM 789 C C . GLY A 1 108 ? 7.393 -7.059 -8.600 1.00 86.44 108 GLY A C 1
ATOM 790 O O . GLY A 1 108 ? 8.263 -6.283 -8.973 1.00 86.44 108 GLY A O 1
ATOM 791 N N . ALA A 1 109 ? 7.690 -8.158 -7.896 1.00 90.88 109 ALA A N 1
ATOM 792 C CA . ALA A 1 109 ? 9.070 -8.596 -7.663 1.00 90.88 109 ALA A CA 1
ATOM 793 C C . ALA A 1 109 ? 9.689 -9.282 -8.894 1.00 90.88 109 ALA A C 1
ATOM 795 O O . ALA A 1 109 ? 10.888 -9.154 -9.130 1.00 90.88 109 ALA A O 1
ATOM 796 N N . VAL A 1 110 ? 8.883 -9.999 -9.683 1.00 93.12 110 VAL A N 1
ATOM 797 C CA . VAL A 1 110 ? 9.325 -10.702 -10.899 1.00 93.12 110 VAL A CA 1
ATOM 798 C C . VAL A 1 110 ? 9.403 -9.760 -12.103 1.00 93.12 110 VAL A C 1
ATOM 800 O O . VAL A 1 110 ? 10.300 -9.912 -12.928 1.00 93.12 110 VAL A O 1
ATOM 803 N N . ALA A 1 111 ? 8.523 -8.760 -12.193 1.00 89.00 111 ALA A N 1
ATOM 804 C CA . ALA A 1 111 ? 8.469 -7.794 -13.293 1.00 89.00 111 ALA A CA 1
ATOM 805 C C . ALA A 1 111 ? 9.809 -7.110 -13.662 1.00 89.00 111 ALA A C 1
ATOM 807 O O . ALA A 1 111 ? 10.063 -6.963 -14.856 1.00 89.00 111 ALA A O 1
ATOM 808 N N . PRO A 1 112 ? 10.686 -6.704 -12.720 1.00 89.50 112 PRO A N 1
ATOM 809 C CA . PRO A 1 112 ? 11.974 -6.096 -13.069 1.00 89.50 112 PRO A CA 1
ATOM 810 C C . PRO A 1 112 ? 13.056 -7.099 -13.505 1.00 89.50 112 PRO A C 1
ATOM 812 O O . PRO A 1 112 ? 14.080 -6.676 -14.042 1.00 89.50 112 PRO A O 1
ATOM 815 N N . LEU A 1 113 ? 12.863 -8.412 -13.312 1.00 92.75 113 LEU A N 1
ATOM 816 C CA . LEU A 1 113 ? 13.888 -9.420 -13.618 1.00 92.75 113 LEU A CA 1
ATOM 817 C C . LEU A 1 113 ? 14.250 -9.501 -15.113 1.00 92.75 113 LEU A C 1
ATOM 819 O O . LEU A 1 113 ? 15.443 -9.539 -15.406 1.00 92.75 113 LEU A O 1
ATOM 823 N N . PRO A 1 114 ? 13.303 -9.479 -16.073 1.00 89.12 114 PRO A N 1
ATOM 824 C CA . PRO A 1 114 ? 13.644 -9.466 -17.495 1.00 89.12 114 PRO A CA 1
ATOM 825 C C . PRO A 1 114 ? 14.459 -8.233 -17.896 1.00 89.12 114 PRO A C 1
ATOM 827 O O . PRO A 1 114 ? 15.416 -8.361 -18.652 1.00 89.12 114 PRO A O 1
ATOM 830 N N . LEU A 1 115 ? 14.123 -7.054 -17.352 1.00 87.81 115 LEU A N 1
ATOM 831 C CA . LEU A 1 115 ? 14.877 -5.821 -17.596 1.00 87.81 115 LEU A CA 1
ATOM 832 C C . LEU A 1 115 ? 16.298 -5.928 -17.038 1.00 87.81 115 LEU A C 1
ATOM 834 O O . LEU A 1 115 ? 17.240 -5.513 -17.703 1.00 87.81 115 LEU A O 1
ATOM 838 N N . LEU A 1 116 ? 16.460 -6.514 -15.849 1.00 94.31 116 LEU A N 1
ATOM 839 C CA . LEU A 1 116 ? 17.773 -6.761 -15.259 1.00 94.31 116 LEU A CA 1
ATOM 840 C C . LEU A 1 116 ? 18.606 -7.717 -16.124 1.00 94.31 116 LEU A C 1
ATOM 842 O O . LEU A 1 116 ? 19.757 -7.415 -16.422 1.00 94.31 116 LEU A O 1
ATOM 846 N N . VAL A 1 117 ? 18.032 -8.845 -16.557 1.00 94.75 117 VAL A N 1
ATOM 847 C CA . VAL A 1 117 ? 18.719 -9.813 -17.431 1.00 94.75 117 VAL A CA 1
ATOM 848 C C . VAL A 1 117 ? 19.128 -9.156 -18.748 1.00 94.75 117 VAL A C 1
ATOM 850 O O . VAL A 1 117 ? 20.272 -9.306 -19.164 1.00 94.75 117 VAL A O 1
ATOM 853 N N . LEU A 1 118 ? 18.233 -8.381 -19.366 1.00 89.06 118 LEU A N 1
ATOM 854 C CA . LEU A 1 118 ? 18.519 -7.655 -20.602 1.00 89.06 118 LEU A CA 1
ATOM 855 C C . LEU A 1 118 ? 19.620 -6.605 -20.398 1.00 89.06 118 LEU A C 1
ATOM 857 O O . LEU A 1 118 ? 20.563 -6.544 -21.180 1.00 89.06 118 LEU A O 1
ATOM 861 N N . ALA A 1 119 ? 19.557 -5.839 -19.309 1.00 92.88 119 ALA A N 1
ATOM 862 C CA . ALA A 1 119 ? 20.559 -4.829 -18.992 1.00 92.88 119 ALA A CA 1
ATOM 863 C C . ALA A 1 119 ? 21.962 -5.425 -18.825 1.00 92.88 119 ALA A C 1
ATOM 865 O O . ALA A 1 119 ? 22.946 -4.794 -19.203 1.00 92.88 119 ALA A O 1
ATOM 866 N N . LEU A 1 120 ? 22.062 -6.647 -18.294 1.00 96.12 120 LEU A N 1
ATOM 867 C CA . LEU A 1 120 ? 23.332 -7.359 -18.142 1.00 96.12 120 LEU A CA 1
ATOM 868 C C . LEU A 1 120 ? 23.954 -7.803 -19.475 1.00 96.12 120 LEU A C 1
ATOM 870 O O . LEU A 1 120 ? 25.141 -8.120 -19.482 1.00 96.12 120 LEU A O 1
ATOM 874 N N . THR A 1 121 ? 23.189 -7.819 -20.573 1.00 95.38 121 THR A N 1
ATOM 875 C CA . THR A 1 121 ? 23.705 -8.134 -21.919 1.00 95.38 121 THR A CA 1
ATOM 876 C C . THR A 1 121 ? 24.313 -6.934 -22.644 1.00 95.38 121 THR A C 1
ATOM 878 O O . THR A 1 121 ? 24.961 -7.118 -23.668 1.00 95.38 121 THR A O 1
ATOM 881 N N . TRP A 1 122 ? 24.112 -5.716 -22.135 1.00 93.06 122 TRP A N 1
ATOM 882 C CA . TRP A 1 122 ? 24.653 -4.494 -22.733 1.00 93.06 122 TRP A CA 1
ATOM 883 C C . TRP A 1 122 ? 26.049 -4.169 -22.206 1.00 93.06 122 TRP A C 1
ATOM 885 O O . TRP A 1 122 ? 26.423 -4.584 -21.110 1.00 93.06 122 TRP A O 1
ATOM 895 N N . ASP A 1 123 ? 26.781 -3.337 -22.944 1.00 94.19 123 ASP A N 1
ATOM 896 C CA . ASP A 1 123 ? 28.062 -2.776 -22.517 1.00 94.19 123 ASP A CA 1
ATOM 897 C C . ASP A 1 123 ? 27.959 -1.267 -22.246 1.00 94.19 123 ASP A C 1
ATOM 899 O O . ASP A 1 123 ? 27.086 -0.568 -22.759 1.00 94.19 123 ASP A O 1
ATOM 903 N N . GLY A 1 124 ? 28.850 -0.749 -21.394 1.00 93.06 124 GLY A N 1
ATOM 904 C CA . GLY A 1 124 ? 28.977 0.686 -21.121 1.00 93.06 124 GLY A CA 1
ATOM 905 C C . GLY A 1 124 ? 27.845 1.308 -20.286 1.00 93.06 124 GLY A C 1
ATOM 906 O O . GLY A 1 124 ? 27.366 0.732 -19.306 1.00 93.06 124 GLY A O 1
ATOM 907 N N . VAL A 1 125 ? 27.456 2.538 -20.641 1.00 89.12 125 VAL A N 1
ATOM 908 C CA . VAL A 1 125 ? 26.459 3.347 -19.908 1.00 89.12 125 VAL A CA 1
ATOM 909 C C . VAL A 1 125 ? 25.054 2.716 -19.895 1.00 89.12 125 VAL A C 1
ATOM 911 O O . VAL A 1 125 ? 24.446 2.695 -18.820 1.00 89.12 125 VAL A O 1
ATOM 914 N N . PRO A 1 126 ? 24.526 2.151 -21.004 1.00 86.50 126 PRO A N 1
ATOM 915 C CA . PRO A 1 126 ? 23.209 1.507 -21.012 1.00 86.50 126 PRO A CA 1
ATOM 916 C C . PRO A 1 126 ? 23.063 0.387 -19.977 1.00 86.50 126 PRO A C 1
ATOM 918 O O . PRO A 1 126 ? 22.036 0.309 -19.300 1.00 86.50 126 PRO A O 1
ATOM 921 N N . ARG A 1 127 ? 24.104 -0.437 -19.786 1.00 92.75 127 ARG A N 1
ATOM 922 C CA . ARG A 1 127 ? 24.130 -1.484 -18.751 1.00 92.75 127 ARG A CA 1
ATOM 923 C C . ARG A 1 127 ? 23.922 -0.903 -17.360 1.00 92.75 127 ARG A C 1
ATOM 925 O O . ARG A 1 127 ? 23.096 -1.406 -16.602 1.00 92.75 127 ARG A O 1
ATOM 932 N N . LEU A 1 128 ? 24.655 0.161 -17.024 1.00 93.19 128 LEU A N 1
ATOM 933 C CA . LEU A 1 128 ? 24.546 0.806 -15.717 1.00 93.19 128 LEU A CA 1
ATOM 934 C C . LEU A 1 128 ? 23.132 1.358 -15.494 1.00 93.19 128 LEU A C 1
ATOM 936 O O . LEU A 1 128 ? 22.538 1.100 -14.448 1.00 93.19 128 LEU A O 1
ATOM 940 N N . VAL A 1 129 ? 22.577 2.063 -16.485 1.00 89.38 129 VAL A N 1
ATOM 941 C CA . VAL A 1 129 ? 21.223 2.636 -16.405 1.00 89.38 129 VAL A CA 1
ATOM 942 C C . VAL A 1 129 ? 20.170 1.539 -16.236 1.00 89.38 129 VAL A C 1
ATOM 944 O O . VAL A 1 129 ? 19.323 1.643 -15.349 1.00 89.38 129 VAL A O 1
ATOM 947 N N . GLY A 1 130 ? 20.241 0.463 -17.023 1.00 89.38 130 GLY A N 1
ATOM 948 C CA . GLY A 1 130 ? 19.302 -0.657 -16.931 1.00 89.38 130 GLY A CA 1
ATOM 949 C C . GLY A 1 130 ? 19.378 -1.394 -15.589 1.00 89.38 130 GLY A C 1
ATOM 950 O O . GLY A 1 130 ? 18.345 -1.687 -14.981 1.00 89.38 130 GLY A O 1
ATOM 951 N N . VAL A 1 131 ? 20.588 -1.628 -15.069 1.00 94.44 131 VAL A N 1
ATOM 952 C CA . VAL A 1 131 ? 20.783 -2.244 -13.745 1.00 94.44 131 VAL A CA 1
ATOM 953 C C . VAL A 1 131 ? 20.221 -1.346 -12.642 1.00 94.44 131 VAL A C 1
ATOM 955 O O . VAL A 1 131 ? 19.431 -1.820 -11.828 1.00 94.44 131 VAL A O 1
ATOM 958 N N . VAL A 1 132 ? 20.547 -0.050 -12.630 1.00 92.38 132 VAL A N 1
ATOM 959 C CA . VAL A 1 132 ? 20.034 0.891 -11.617 1.00 92.38 132 VAL A CA 1
ATOM 960 C C . VAL A 1 132 ? 18.508 0.998 -11.681 1.00 92.38 132 VAL A C 1
ATOM 962 O O . VAL A 1 132 ? 17.853 0.926 -10.641 1.00 92.38 132 VAL A O 1
ATOM 965 N N . ALA A 1 133 ? 17.927 1.096 -12.880 1.00 89.00 133 ALA A N 1
ATOM 966 C CA . ALA A 1 133 ? 16.477 1.145 -13.061 1.00 89.00 133 ALA A CA 1
ATOM 967 C C . ALA A 1 133 ? 15.788 -0.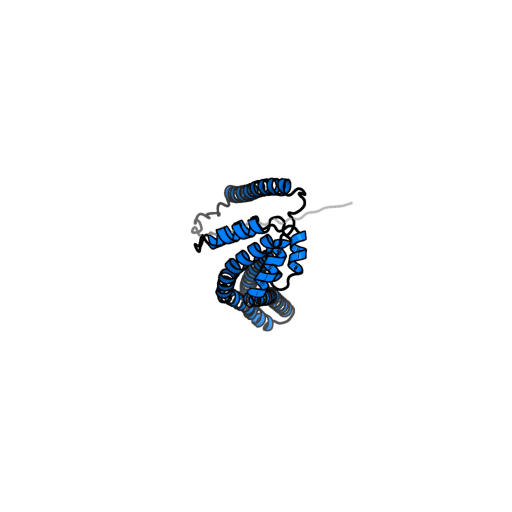136 -12.558 1.00 89.00 133 ALA A C 1
ATOM 969 O O . ALA A 1 133 ? 14.796 -0.057 -11.832 1.00 89.00 133 ALA A O 1
ATOM 970 N N . SER A 1 134 ? 16.328 -1.315 -12.888 1.00 90.50 134 SER A N 1
ATOM 971 C CA . SER A 1 134 ? 15.771 -2.601 -12.443 1.00 90.50 134 SER A CA 1
ATOM 972 C C . SER A 1 134 ? 15.872 -2.800 -10.926 1.00 90.50 134 SER A C 1
ATOM 974 O O . SER A 1 134 ? 14.904 -3.234 -10.303 1.00 90.50 134 SER A O 1
ATOM 976 N N . LEU A 1 135 ? 16.986 -2.409 -10.298 1.00 93.06 135 LEU A N 1
ATOM 977 C CA . LEU A 1 135 ? 17.137 -2.451 -8.841 1.00 93.06 135 LEU A CA 1
ATOM 978 C C . LEU A 1 135 ? 16.200 -1.456 -8.148 1.00 93.06 135 LEU A C 1
ATOM 980 O O . LEU A 1 135 ? 15.546 -1.810 -7.166 1.00 93.06 135 LEU A O 1
ATOM 984 N N . GLY A 1 136 ? 16.081 -0.238 -8.682 1.00 88.38 136 GLY A N 1
ATOM 985 C CA . GLY A 1 136 ? 15.133 0.764 -8.192 1.00 88.38 136 GLY A CA 1
ATOM 986 C C . GLY A 1 136 ? 13.685 0.272 -8.257 1.00 88.38 136 GLY A C 1
ATOM 987 O O . GLY A 1 136 ? 12.919 0.472 -7.315 1.00 88.38 136 GLY A O 1
ATOM 988 N N . ALA A 1 137 ? 13.331 -0.462 -9.313 1.00 86.94 137 ALA A N 1
ATOM 989 C CA . ALA A 1 137 ? 12.007 -1.053 -9.485 1.00 86.94 137 ALA A CA 1
ATOM 990 C C . ALA A 1 137 ? 11.675 -2.171 -8.475 1.00 86.94 137 ALA A C 1
ATOM 992 O O . ALA A 1 137 ? 10.498 -2.426 -8.217 1.00 86.94 137 ALA A O 1
ATOM 993 N N . ILE A 1 138 ? 12.677 -2.803 -7.851 1.00 89.50 138 ILE A N 1
ATOM 994 C CA . ILE A 1 138 ? 12.477 -3.819 -6.800 1.00 89.50 138 ILE A CA 1
ATOM 995 C C . ILE A 1 138 ? 12.122 -3.173 -5.447 1.00 89.50 138 ILE A C 1
ATOM 997 O O . ILE A 1 138 ? 11.427 -3.784 -4.629 1.00 89.50 138 ILE A O 1
ATOM 1001 N N . VAL A 1 139 ? 12.547 -1.929 -5.197 1.00 87.38 139 VAL A N 1
ATOM 1002 C CA . VAL A 1 139 ? 12.363 -1.249 -3.900 1.00 87.38 139 VAL A CA 1
ATOM 1003 C C . VAL A 1 139 ? 10.887 -1.176 -3.464 1.00 87.38 139 VAL A C 1
ATOM 1005 O O . VAL A 1 139 ? 10.597 -1.581 -2.332 1.00 87.38 139 VAL A O 1
ATOM 1008 N N . PRO A 1 140 ? 9.920 -0.757 -4.310 1.00 82.56 140 PRO A N 1
ATOM 1009 C CA . PRO A 1 140 ? 8.503 -0.754 -3.939 1.00 82.56 140 PRO A CA 1
ATOM 1010 C C . PRO A 1 140 ? 7.974 -2.140 -3.555 1.00 82.56 140 PRO A C 1
ATOM 1012 O O . PRO A 1 140 ? 7.209 -2.258 -2.597 1.00 82.56 140 PRO A O 1
ATOM 1015 N N . ALA A 1 141 ? 8.418 -3.197 -4.247 1.00 86.94 141 ALA A N 1
ATOM 1016 C CA . ALA A 1 141 ? 8.029 -4.571 -3.938 1.00 86.94 141 ALA A CA 1
ATOM 1017 C C . ALA A 1 141 ? 8.520 -4.989 -2.544 1.00 86.94 141 ALA A C 1
ATOM 1019 O O . ALA A 1 141 ? 7.763 -5.564 -1.759 1.00 86.94 141 ALA A O 1
ATOM 1020 N N . LEU A 1 142 ? 9.761 -4.642 -2.190 1.00 89.19 142 LEU A N 1
ATOM 1021 C CA . LEU A 1 142 ? 10.314 -4.908 -0.860 1.00 89.19 142 LEU A CA 1
ATOM 1022 C C . LEU A 1 142 ? 9.555 -4.152 0.237 1.00 89.19 142 LEU A C 1
ATOM 1024 O O . LEU A 1 142 ? 9.160 -4.761 1.236 1.00 89.19 142 LEU A O 1
ATOM 1028 N N . LEU A 1 143 ? 9.294 -2.857 0.037 1.00 84.81 143 LEU A N 1
ATOM 1029 C CA . LEU A 1 143 ? 8.524 -2.039 0.981 1.00 84.81 143 LEU A CA 1
ATOM 1030 C C . LEU A 1 143 ? 7.103 -2.586 1.177 1.00 84.81 143 LEU A C 1
ATOM 1032 O O . LEU A 1 143 ? 6.623 -2.689 2.312 1.00 84.81 143 LEU A O 1
ATOM 1036 N N . PHE A 1 144 ? 6.448 -3.003 0.091 1.00 85.44 144 PHE A N 1
ATOM 1037 C CA . PHE A 1 144 ? 5.144 -3.660 0.147 1.00 85.44 144 PHE A CA 1
ATOM 1038 C C . PHE A 1 144 ? 5.212 -4.995 0.903 1.00 85.44 144 PHE A C 1
ATOM 1040 O O . PHE A 1 144 ? 4.351 -5.287 1.733 1.00 85.44 144 PHE A O 1
ATOM 1047 N N . GLY A 1 145 ? 6.269 -5.785 0.698 1.00 90.12 145 GLY A N 1
ATOM 1048 C CA . GLY A 1 145 ? 6.502 -7.036 1.421 1.00 90.12 145 GLY A CA 1
ATOM 1049 C C . GLY A 1 145 ? 6.669 -6.847 2.933 1.00 90.12 145 GLY A C 1
ATOM 1050 O O . GLY 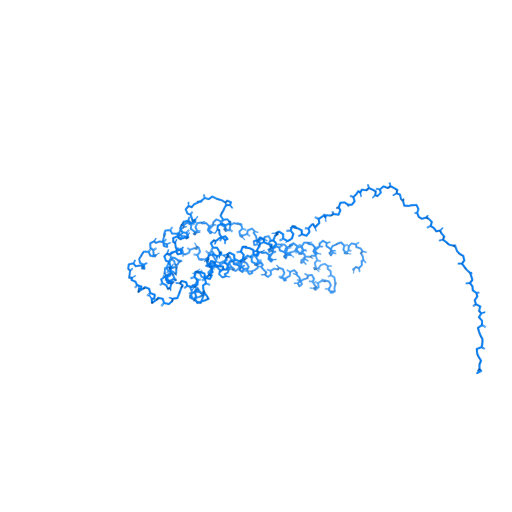A 1 145 ? 6.115 -7.627 3.714 1.00 90.12 145 GLY A O 1
ATOM 1051 N N . ILE A 1 146 ? 7.384 -5.800 3.358 1.00 89.06 146 ILE A N 1
ATOM 1052 C CA . ILE A 1 146 ? 7.542 -5.438 4.778 1.00 89.06 146 ILE A CA 1
ATOM 1053 C C . ILE A 1 146 ? 6.190 -5.036 5.373 1.00 89.06 146 ILE A C 1
ATOM 1055 O O . ILE A 1 146 ? 5.801 -5.567 6.416 1.00 89.06 146 ILE A O 1
ATOM 1059 N N . SER A 1 147 ? 5.450 -4.166 4.681 1.00 85.19 147 SER A N 1
ATOM 1060 C CA . SER A 1 147 ? 4.109 -3.742 5.098 1.00 85.19 147 SER A CA 1
ATOM 1061 C C . SER A 1 147 ? 3.161 -4.934 5.252 1.00 85.19 147 SER A C 1
ATOM 1063 O O . SER A 1 147 ? 2.573 -5.131 6.318 1.00 85.19 147 SER A O 1
ATOM 1065 N N . ARG A 1 148 ? 3.128 -5.820 4.248 1.00 88.31 148 ARG A N 1
ATOM 1066 C CA . ARG A 1 148 ? 2.346 -7.059 4.278 1.00 88.31 148 ARG A CA 1
ATOM 1067 C C . ARG A 1 148 ? 2.683 -7.908 5.502 1.00 88.31 148 ARG A C 1
ATOM 1069 O O . ARG A 1 148 ? 1.775 -8.401 6.165 1.00 88.31 148 ARG A O 1
ATOM 1076 N N . ARG A 1 149 ? 3.968 -8.098 5.827 1.00 90.81 149 ARG A N 1
ATOM 1077 C CA . ARG A 1 149 ? 4.376 -8.876 7.013 1.00 90.81 149 ARG A CA 1
ATOM 1078 C C . ARG A 1 149 ? 3.844 -8.266 8.312 1.00 90.81 149 ARG A C 1
ATOM 1080 O O . ARG A 1 149 ? 3.382 -9.029 9.158 1.00 90.81 149 ARG A O 1
ATOM 1087 N N . GLY A 1 150 ? 3.865 -6.940 8.446 1.00 87.88 150 GLY A N 1
ATOM 1088 C CA . GLY A 1 150 ? 3.300 -6.228 9.597 1.00 87.88 150 GLY A CA 1
ATOM 1089 C C . GLY A 1 150 ? 1.809 -6.518 9.779 1.00 87.88 150 GLY A C 1
ATOM 1090 O O . GLY A 1 150 ? 1.397 -7.021 10.824 1.00 87.88 150 GLY A O 1
ATOM 1091 N N . THR A 1 151 ? 1.018 -6.344 8.718 1.00 86.25 151 THR A N 1
ATOM 1092 C CA . THR A 1 151 ? -0.426 -6.637 8.743 1.00 86.25 151 THR A CA 1
ATOM 1093 C C . THR A 1 151 ? -0.714 -8.109 9.048 1.00 86.25 151 THR A C 1
ATOM 1095 O O . THR A 1 151 ? -1.655 -8.427 9.774 1.00 86.25 151 THR A O 1
ATOM 1098 N N . LEU A 1 152 ? 0.100 -9.038 8.532 1.00 87.94 152 LEU A N 1
ATOM 1099 C CA . LEU A 1 152 ? -0.093 -10.466 8.796 1.00 87.94 152 LEU A CA 1
ATOM 1100 C C . LEU A 1 152 ? 0.250 -10.882 10.222 1.00 87.94 152 LEU A C 1
ATOM 1102 O O . LEU A 1 152 ? -0.373 -11.829 10.708 1.00 87.94 152 LEU A O 1
ATOM 1106 N N . ARG A 1 153 ? 1.212 -10.213 10.865 1.00 89.75 153 ARG A N 1
ATOM 1107 C CA . ARG A 1 153 ? 1.502 -10.402 12.292 1.00 89.75 153 ARG A CA 1
ATOM 1108 C C . ARG A 1 153 ? 0.352 -9.877 13.145 1.00 89.75 153 ARG A C 1
ATOM 1110 O O . ARG A 1 153 ? -0.144 -10.625 13.978 1.00 89.75 153 ARG A O 1
ATOM 1117 N N . ALA A 1 154 ? -0.156 -8.678 12.851 1.00 87.44 154 ALA A N 1
ATOM 1118 C CA . ALA A 1 154 ? -1.328 -8.129 13.537 1.00 87.44 154 ALA A CA 1
ATOM 1119 C C . ALA A 1 154 ? -2.558 -9.049 13.402 1.00 87.44 154 ALA A C 1
ATOM 1121 O O . ALA A 1 154 ? -3.197 -9.400 14.388 1.00 87.44 154 ALA A O 1
ATOM 1122 N N . ALA A 1 155 ? -2.830 -9.565 12.198 1.00 87.88 155 ALA A N 1
ATOM 1123 C CA . ALA A 1 155 ? -3.935 -10.502 11.963 1.00 87.88 155 ALA A CA 1
ATOM 1124 C C . ALA A 1 155 ? -3.735 -11.899 12.594 1.00 87.88 155 ALA A C 1
ATOM 1126 O O . ALA A 1 155 ? -4.674 -12.704 12.630 1.00 87.88 155 ALA A O 1
ATOM 1127 N N . ALA A 1 156 ? -2.519 -12.237 13.034 1.00 91.62 156 ALA 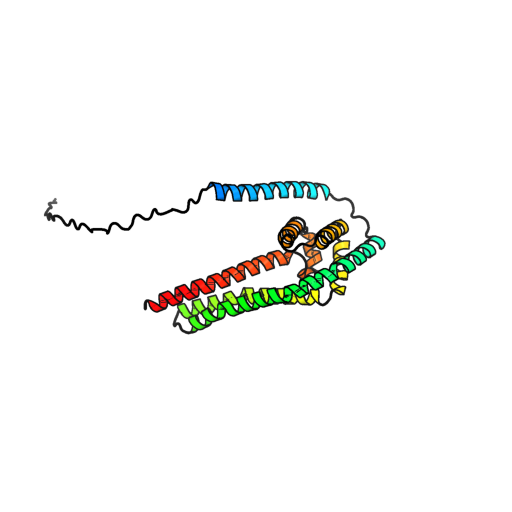A N 1
ATOM 1128 C CA . ALA A 1 156 ? -2.242 -13.481 13.748 1.00 91.62 156 ALA A CA 1
ATOM 1129 C C . ALA A 1 156 ? -2.550 -13.375 15.251 1.00 91.62 156 ALA A C 1
ATOM 1131 O O . ALA A 1 156 ? -2.832 -14.405 15.859 1.00 91.62 156 ALA A O 1
ATOM 1132 N N . ALA A 1 157 ? -2.567 -12.161 15.812 1.00 93.44 157 ALA A N 1
ATOM 1133 C CA . ALA A 1 157 ? -2.801 -11.885 17.229 1.00 93.44 157 ALA A CA 1
ATOM 1134 C C . ALA A 1 157 ? -4.085 -11.050 17.446 1.00 93.44 157 ALA A C 1
ATOM 1136 O O . ALA A 1 157 ? -4.013 -9.898 17.868 1.00 93.44 157 ALA A O 1
ATOM 1137 N N . PRO A 1 158 ? -5.287 -11.603 17.174 1.00 91.25 158 PRO A N 1
ATOM 1138 C CA . PRO A 1 158 ? -6.537 -10.847 17.278 1.00 91.25 158 PRO A CA 1
ATOM 1139 C C . PRO A 1 158 ? -6.819 -10.338 18.699 1.00 91.25 158 PRO A C 1
ATOM 1141 O O . PRO A 1 158 ? -7.406 -9.275 18.837 1.00 91.25 158 PRO A O 1
ATOM 1144 N N . GLY A 1 159 ? -6.378 -11.055 19.741 1.00 92.00 159 GLY A N 1
ATOM 1145 C CA . GLY A 1 159 ? -6.518 -10.609 21.134 1.00 92.00 159 GLY A CA 1
ATOM 1146 C C . GLY A 1 159 ? -5.752 -9.314 21.416 1.00 92.00 159 GLY A C 1
ATOM 1147 O O . GLY A 1 159 ? -6.344 -8.356 21.896 1.00 92.00 159 GLY A O 1
ATOM 1148 N N . ALA A 1 160 ? -4.484 -9.240 20.998 1.00 91.44 160 ALA A N 1
ATOM 1149 C CA . ALA A 1 160 ? -3.677 -8.024 21.129 1.00 91.44 160 ALA A CA 1
ATOM 1150 C C . ALA A 1 160 ? -4.305 -6.845 20.368 1.00 91.44 160 ALA A C 1
ATOM 1152 O O . ALA A 1 160 ? -4.368 -5.734 20.877 1.00 91.44 160 ALA A O 1
ATOM 1153 N N . VAL A 1 161 ? -4.856 -7.095 19.174 1.00 88.62 161 VAL A N 1
ATOM 1154 C CA . VAL A 1 161 ? -5.561 -6.056 18.403 1.00 88.62 161 VAL A CA 1
ATOM 1155 C C . VAL A 1 161 ? -6.810 -5.557 19.135 1.00 88.62 161 VAL A C 1
ATOM 1157 O O . VAL A 1 161 ? -7.084 -4.363 19.095 1.00 88.62 161 VAL A O 1
ATOM 1160 N N . VAL A 1 162 ? -7.567 -6.431 19.805 1.00 92.38 162 VAL A N 1
ATOM 1161 C CA . VAL A 1 162 ? -8.727 -6.027 20.621 1.00 92.38 162 VAL A CA 1
ATOM 1162 C C . VAL A 1 162 ? -8.291 -5.137 21.785 1.00 92.38 162 VAL A C 1
ATOM 1164 O O . VAL A 1 162 ? -8.917 -4.103 22.021 1.00 92.38 162 VAL A O 1
ATOM 1167 N N . GLU A 1 163 ? -7.233 -5.517 22.499 1.00 91.75 163 GLU A N 1
ATOM 1168 C CA . GLU A 1 163 ? -6.698 -4.754 23.633 1.00 91.75 163 GLU A CA 1
ATOM 1169 C C . GLU A 1 163 ? -6.209 -3.370 23.193 1.00 91.75 163 GLU A C 1
ATOM 1171 O O . GLU A 1 163 ? -6.668 -2.359 23.728 1.00 91.75 163 GLU A O 1
ATOM 1176 N N . GLU A 1 164 ? -5.369 -3.309 22.156 1.00 91.19 164 GLU A N 1
ATOM 1177 C CA . GLU A 1 164 ? -4.856 -2.050 21.607 1.00 91.19 164 GLU A CA 1
ATOM 1178 C C . GLU A 1 164 ? -5.979 -1.176 21.027 1.00 91.19 164 GLU A C 1
ATOM 1180 O O . GLU A 1 164 ? -5.966 0.043 21.195 1.00 91.19 164 GLU A O 1
ATOM 1185 N N . LEU A 1 165 ? -6.992 -1.772 20.381 1.00 86.75 165 LEU A N 1
ATOM 1186 C CA . LEU A 1 165 ? -8.135 -1.030 19.840 1.00 86.75 165 LEU A CA 1
ATOM 1187 C C . LEU A 1 165 ? -9.002 -0.448 20.959 1.00 86.75 165 LEU A C 1
ATOM 1189 O O . LEU A 1 165 ? -9.482 0.679 20.844 1.00 86.75 165 LEU A O 1
ATOM 1193 N N . THR A 1 166 ? -9.198 -1.200 22.042 1.00 89.25 166 THR A N 1
ATOM 1194 C CA . THR A 1 166 ? -9.946 -0.738 23.220 1.00 89.25 166 THR A CA 1
ATOM 1195 C C . THR A 1 166 ? -9.202 0.413 23.895 1.00 89.25 166 THR A C 1
ATOM 1197 O O . THR A 1 166 ? -9.800 1.455 24.152 1.00 89.25 166 THR A O 1
ATOM 1200 N N . ALA A 1 167 ? -7.888 0.265 24.100 1.00 87.38 167 ALA A N 1
ATOM 1201 C CA . ALA A 1 167 ? -7.038 1.312 24.662 1.00 87.38 167 ALA A CA 1
ATOM 1202 C C . ALA A 1 167 ? -7.007 2.564 23.774 1.00 87.38 167 ALA A C 1
ATOM 1204 O O . ALA A 1 167 ? -7.076 3.684 24.269 1.00 87.38 167 ALA A O 1
ATOM 1205 N N . PHE A 1 168 ? -6.953 2.403 22.453 1.00 86.19 168 PHE A N 1
ATOM 1206 C CA . PHE A 1 168 ? -6.987 3.526 21.521 1.00 86.19 168 PHE A CA 1
ATOM 1207 C C . PHE A 1 168 ? -8.346 4.243 21.534 1.00 86.19 168 PHE A C 1
ATOM 1209 O O . PHE A 1 168 ? -8.419 5.462 21.683 1.00 86.19 168 PHE A O 1
ATOM 1216 N N . THR A 1 169 ? -9.446 3.495 21.432 1.00 84.69 169 THR A N 1
ATOM 1217 C CA . THR A 1 169 ? -10.801 4.069 21.389 1.00 84.69 169 THR A CA 1
ATOM 1218 C C . THR A 1 169 ? -11.239 4.694 22.710 1.00 84.69 169 THR A C 1
ATOM 1220 O O . THR A 1 169 ? -12.053 5.615 22.679 1.00 84.69 169 THR A O 1
ATOM 1223 N N . SER A 1 170 ? -10.688 4.270 23.853 1.00 84.94 170 SER A N 1
ATOM 1224 C CA . SER A 1 170 ? -10.953 4.923 25.140 1.00 84.94 170 SER A CA 1
ATOM 1225 C C . SER A 1 170 ? -10.358 6.331 25.235 1.00 84.94 170 SER A C 1
ATOM 1227 O O . SER A 1 170 ? -10.876 7.144 25.996 1.00 84.94 170 SER A O 1
ATOM 1229 N N . HIS A 1 171 ? -9.303 6.628 24.466 1.00 82.44 171 HIS A N 1
ATOM 1230 C CA . HIS A 1 171 ? -8.714 7.970 24.378 1.00 82.44 171 HIS A CA 1
ATOM 1231 C C . HIS A 1 171 ? -9.469 8.880 23.401 1.00 82.44 171 HIS A C 1
ATOM 1233 O O . HIS A 1 171 ? -9.348 10.101 23.476 1.00 82.44 171 HIS A O 1
ATOM 1239 N N . LEU A 1 172 ? -10.278 8.311 22.503 1.00 80.88 172 LEU A N 1
ATOM 1240 C CA . LEU A 1 172 ? -11.094 9.085 21.577 1.00 80.88 172 LEU A CA 1
ATOM 1241 C C . LEU A 1 172 ? -12.406 9.507 22.240 1.00 80.88 172 LEU A C 1
ATOM 1243 O O . LEU A 1 172 ? -13.224 8.674 22.643 1.00 80.88 172 LEU A O 1
ATOM 1247 N N . THR A 1 173 ? -12.656 10.817 22.268 1.00 74.81 173 THR A N 1
ATOM 1248 C CA . THR A 1 173 ? -13.882 11.408 22.824 1.00 74.81 173 THR A CA 1
ATOM 1249 C C . THR A 1 173 ? -15.143 10.758 22.236 1.00 74.81 173 THR A C 1
ATOM 1251 O O . THR A 1 173 ? -16.065 10.450 22.990 1.00 74.81 173 THR A O 1
ATOM 1254 N N . ASP A 1 174 ? -15.124 10.407 20.942 1.00 71.88 174 ASP A N 1
ATOM 1255 C CA . ASP A 1 174 ? -16.244 9.813 20.190 1.00 71.88 174 ASP A CA 1
ATOM 1256 C C . ASP A 1 174 ? -16.019 8.336 19.766 1.00 71.88 174 ASP A C 1
ATOM 1258 O O . ASP A 1 174 ? -16.535 7.855 18.753 1.00 71.88 174 ASP A O 1
ATOM 1262 N N . GLY A 1 175 ? -15.220 7.577 20.530 1.00 66.75 175 GLY A N 1
ATOM 1263 C CA . GLY A 1 175 ? -14.819 6.207 20.164 1.00 66.75 175 GLY A CA 1
ATOM 1264 C C . GLY A 1 175 ? -15.976 5.219 19.913 1.00 66.75 175 GLY A C 1
ATOM 1265 O O . GLY A 1 175 ? -15.856 4.333 19.066 1.00 66.75 175 GLY A O 1
ATOM 1266 N N . LEU A 1 176 ? -17.123 5.386 20.587 1.00 68.38 176 LEU A N 1
ATOM 1267 C CA . LEU A 1 176 ? -18.302 4.524 20.406 1.00 68.38 176 LEU A CA 1
ATOM 1268 C C . LEU A 1 176 ? -18.993 4.762 19.055 1.00 68.38 176 LEU A C 1
ATOM 1270 O O . LEU A 1 176 ? -19.310 3.796 18.358 1.00 68.38 176 LEU A O 1
ATOM 1274 N N . GLY A 1 177 ? -19.144 6.027 18.642 1.00 72.50 177 GLY A N 1
ATOM 1275 C CA . GLY A 1 177 ? -19.763 6.384 17.364 1.00 72.50 177 GLY A CA 1
ATOM 1276 C C . GLY A 1 177 ? -18.977 5.865 16.157 1.00 72.50 177 GLY A C 1
ATOM 1277 O O . GLY A 1 177 ? -19.568 5.482 15.144 1.00 72.50 177 GLY A O 1
ATOM 1278 N N . ILE A 1 178 ? -17.648 5.781 16.269 1.00 69.69 178 ILE A N 1
ATOM 1279 C CA . ILE A 1 178 ? -16.782 5.185 15.240 1.00 69.69 178 ILE A CA 1
ATOM 1280 C C . ILE A 1 178 ? -17.023 3.672 15.144 1.00 69.69 178 ILE A C 1
ATOM 1282 O O . ILE A 1 178 ? -17.203 3.150 14.041 1.00 69.69 178 ILE A O 1
ATOM 1286 N N . MET A 1 179 ? -17.085 2.970 16.280 1.00 68.25 179 MET A N 1
ATOM 1287 C CA . MET A 1 179 ? -17.315 1.519 16.310 1.00 68.25 179 MET A CA 1
ATOM 1288 C C . MET A 1 179 ? -18.700 1.142 15.765 1.00 68.25 179 MET A C 1
ATOM 1290 O O . MET A 1 179 ? -18.806 0.177 15.007 1.00 68.25 179 MET A O 1
ATOM 1294 N N . ASP A 1 180 ? -19.738 1.934 16.054 1.00 74.06 180 ASP A N 1
ATOM 1295 C CA . ASP A 1 180 ? -21.075 1.755 15.466 1.00 74.06 180 ASP A CA 1
ATOM 1296 C C . ASP A 1 180 ? -21.071 1.924 13.942 1.00 74.06 180 ASP A C 1
ATOM 1298 O O . ASP A 1 180 ? -21.671 1.122 13.220 1.00 74.06 180 ASP A O 1
ATOM 1302 N N . ARG A 1 181 ? -20.346 2.922 13.419 1.00 72.44 181 ARG A N 1
ATOM 1303 C CA . ARG A 1 181 ? -20.200 3.107 11.964 1.00 72.44 181 ARG A CA 1
ATOM 1304 C C . ARG A 1 181 ? -19.462 1.934 11.320 1.00 72.44 181 ARG A C 1
ATOM 1306 O O . ARG A 1 181 ? -19.886 1.473 10.260 1.00 72.44 181 ARG A O 1
ATOM 1313 N N . ILE A 1 182 ? -18.403 1.422 11.950 1.00 69.00 182 ILE A N 1
ATOM 1314 C CA . ILE A 1 182 ? -17.661 0.248 11.458 1.00 69.00 182 ILE A CA 1
ATOM 1315 C C . ILE A 1 182 ? -18.568 -0.991 11.437 1.00 69.00 182 ILE A C 1
ATOM 1317 O O . ILE A 1 182 ? -18.628 -1.701 10.426 1.00 69.00 182 ILE A O 1
ATOM 1321 N N . HIS A 1 183 ? -19.320 -1.227 12.513 1.00 68.81 183 HIS A N 1
ATOM 1322 C CA . HIS A 1 183 ? -20.263 -2.340 12.605 1.00 68.81 183 HIS A CA 1
ATOM 1323 C C . HIS A 1 183 ? -21.341 -2.259 11.512 1.00 68.81 183 HIS A C 1
ATOM 1325 O O . HIS A 1 183 ? -21.531 -3.202 10.741 1.00 68.81 183 HIS A O 1
ATOM 1331 N N . ALA A 1 184 ? -21.952 -1.083 11.346 1.00 72.88 184 ALA A N 1
ATOM 1332 C CA . ALA A 1 184 ? -23.007 -0.834 10.365 1.00 72.88 184 ALA A CA 1
ATOM 1333 C C . ALA A 1 184 ? -22.567 -1.019 8.898 1.00 72.88 184 ALA A C 1
ATOM 1335 O O . ALA A 1 184 ? -23.407 -1.256 8.018 1.00 72.88 184 ALA A O 1
ATOM 1336 N N . VAL A 1 185 ? -21.270 -0.883 8.608 1.00 65.06 185 VAL A N 1
ATOM 1337 C CA . VAL A 1 185 ? -20.697 -1.173 7.283 1.00 65.06 185 VAL A CA 1
ATOM 1338 C C . VAL A 1 185 ? -20.456 -2.671 7.121 1.00 65.06 185 VAL A C 1
ATOM 1340 O O . VAL A 1 185 ? -20.732 -3.213 6.047 1.00 65.06 185 VAL A O 1
ATOM 1343 N N . THR A 1 186 ? -19.979 -3.331 8.176 1.00 65.69 186 THR A N 1
ATOM 1344 C CA . THR A 1 186 ? -19.618 -4.753 8.158 1.00 65.69 186 THR A CA 1
ATOM 1345 C C . THR A 1 186 ? -20.849 -5.649 7.985 1.00 65.69 186 THR A C 1
ATOM 1347 O O . THR A 1 186 ? -20.800 -6.605 7.214 1.00 65.69 186 THR A O 1
ATOM 1350 N N . GLU A 1 187 ? -21.982 -5.305 8.606 1.00 73.81 187 GLU A N 1
ATOM 1351 C CA . GLU A 1 187 ? -23.220 -6.096 8.509 1.00 73.81 187 GLU A CA 1
ATOM 1352 C C . GLU A 1 187 ? -23.929 -6.005 7.148 1.00 73.81 187 GLU A C 1
ATOM 1354 O O . GLU A 1 187 ? -24.581 -6.955 6.721 1.00 73.81 187 GLU A O 1
ATOM 1359 N N . ARG A 1 188 ? -23.803 -4.895 6.406 1.00 66.00 188 ARG A N 1
ATOM 1360 C CA . ARG A 1 188 ? -24.555 -4.676 5.148 1.00 66.00 188 ARG A CA 1
ATOM 1361 C C . ARG A 1 188 ? -23.950 -5.381 3.918 1.00 66.00 188 ARG A C 1
ATOM 1363 O O . ARG A 1 188 ? -23.967 -4.805 2.828 1.00 66.00 188 ARG A O 1
ATOM 1370 N N . GLY A 1 189 ? -23.383 -6.577 4.079 1.00 48.41 189 GLY A N 1
ATOM 1371 C CA . GLY A 1 189 ? -22.574 -7.315 3.095 1.00 48.41 189 GLY A CA 1
ATOM 1372 C C . GLY A 1 189 ? -23.053 -7.273 1.629 1.00 48.41 189 GLY A C 1
ATOM 1373 O O . GLY A 1 189 ? -24.230 -7.446 1.334 1.00 48.41 189 GLY A O 1
ATOM 1374 N N . GLY A 1 190 ? -22.116 -7.046 0.693 1.00 47.28 190 GLY A N 1
ATOM 1375 C CA . GLY A 1 190 ? -22.386 -7.043 -0.754 1.00 47.28 190 GLY A CA 1
ATOM 1376 C C . GLY A 1 190 ? -21.209 -6.570 -1.623 1.00 47.28 190 GLY A C 1
ATOM 1377 O O . GLY A 1 190 ? -21.195 -5.428 -2.081 1.00 47.28 190 GLY A O 1
ATOM 1378 N N . GLY A 1 191 ? -20.234 -7.468 -1.820 1.00 55.66 191 GLY A N 1
ATOM 1379 C CA . GLY A 1 191 ? -19.063 -7.487 -2.727 1.00 55.66 191 GLY A CA 1
ATOM 1380 C C . GLY A 1 191 ? -18.605 -6.219 -3.462 1.00 55.66 191 GLY A C 1
ATOM 1381 O O . GLY A 1 191 ? -17.473 -5.785 -3.278 1.00 55.66 191 GLY A O 1
ATOM 1382 N N . VAL A 1 192 ? -19.439 -5.621 -4.315 1.00 60.78 192 VAL A N 1
ATOM 1383 C CA . VAL A 1 192 ? -19.008 -4.552 -5.242 1.00 60.78 192 VAL A CA 1
ATOM 1384 C C . VAL A 1 192 ? -19.168 -3.151 -4.638 1.00 60.78 192 VAL A C 1
ATOM 1386 O O . VAL A 1 192 ? -18.406 -2.238 -4.946 1.00 60.78 192 VAL A O 1
ATOM 1389 N N . ARG A 1 193 ? -20.087 -2.981 -3.678 1.00 63.44 193 ARG A N 1
ATOM 1390 C CA . ARG A 1 193 ? -20.217 -1.736 -2.896 1.00 63.44 193 ARG A CA 1
ATOM 1391 C C . ARG A 1 193 ? -19.208 -1.640 -1.753 1.00 63.44 193 ARG A C 1
ATOM 1393 O O . ARG A 1 193 ? -19.144 -0.612 -1.085 1.00 63.44 193 ARG A O 1
ATOM 1400 N N . LEU A 1 194 ? -18.417 -2.687 -1.516 1.00 58.72 194 LEU A N 1
ATOM 1401 C CA . LEU A 1 194 ? -17.440 -2.708 -0.433 1.00 58.72 194 LEU A CA 1
ATOM 1402 C C . LEU A 1 194 ? -16.348 -1.653 -0.647 1.00 58.72 194 LEU A C 1
ATOM 1404 O O . LEU A 1 194 ? -16.002 -0.961 0.297 1.00 58.72 194 LEU A O 1
ATOM 1408 N N . LEU A 1 195 ? -15.872 -1.470 -1.884 1.00 60.66 195 LEU A N 1
ATOM 1409 C CA . LEU A 1 195 ? -14.848 -0.472 -2.220 1.00 60.66 195 LEU A CA 1
ATOM 1410 C C . LEU A 1 195 ? -15.359 0.965 -2.082 1.00 60.66 195 LEU A C 1
ATOM 1412 O O . LEU A 1 195 ? -14.680 1.797 -1.486 1.00 60.66 195 LEU A O 1
ATOM 1416 N N . SER A 1 196 ? -16.571 1.258 -2.571 1.00 65.75 196 SER A N 1
ATOM 1417 C CA . SER A 1 196 ? -17.160 2.597 -2.421 1.00 65.75 196 SER A CA 1
ATOM 1418 C C . SER A 1 196 ? -17.434 2.925 -0.952 1.00 65.75 196 SER A C 1
ATOM 1420 O O . SER A 1 196 ? -17.281 4.067 -0.532 1.00 65.75 196 SER A O 1
ATOM 1422 N N . ARG A 1 197 ? -17.801 1.918 -0.152 1.00 66.12 197 ARG A N 1
ATOM 1423 C CA . ARG A 1 197 ? -18.010 2.058 1.292 1.00 66.12 197 ARG A CA 1
ATOM 1424 C C . ARG A 1 197 ? -16.707 2.169 2.064 1.00 66.12 197 ARG A C 1
ATOM 1426 O O . ARG A 1 197 ? -16.644 2.999 2.955 1.00 66.12 197 ARG A O 1
ATOM 1433 N N . LEU A 1 198 ? -15.674 1.405 1.706 1.00 61.88 198 LEU A N 1
ATOM 1434 C CA . LEU A 1 198 ? -14.337 1.573 2.275 1.00 61.88 198 LEU A CA 1
ATOM 1435 C C . LEU A 1 198 ? -13.844 2.993 2.018 1.00 61.88 198 LEU A C 1
ATOM 1437 O O . LEU A 1 198 ? -13.341 3.622 2.934 1.00 61.88 198 LEU A O 1
ATOM 1441 N N . ARG A 1 199 ? -14.061 3.517 0.805 1.00 68.19 199 ARG A N 1
ATOM 1442 C CA . ARG A 1 199 ? -13.733 4.900 0.445 1.00 68.19 199 ARG A CA 1
ATOM 1443 C C . ARG A 1 199 ? -14.577 5.929 1.208 1.00 68.19 199 ARG A C 1
ATOM 1445 O O . ARG A 1 199 ? -14.051 6.952 1.618 1.00 68.19 199 ARG A O 1
ATOM 1452 N N . ALA A 1 200 ? -15.863 5.669 1.436 1.00 68.12 200 ALA A N 1
ATOM 1453 C CA . ALA A 1 200 ? -16.710 6.552 2.243 1.00 68.12 200 ALA A CA 1
ATOM 1454 C C . ALA A 1 200 ? -16.293 6.552 3.723 1.00 68.12 200 ALA A C 1
ATOM 1456 O O . ALA A 1 200 ? -16.180 7.613 4.326 1.00 68.12 200 ALA A O 1
ATOM 1457 N N . ILE A 1 201 ? -15.997 5.377 4.288 1.00 64.69 201 ILE A N 1
ATOM 1458 C CA . ILE A 1 201 ? -15.391 5.244 5.618 1.00 64.69 201 ILE A CA 1
ATOM 1459 C C . ILE A 1 201 ? -14.069 5.998 5.650 1.00 64.69 201 ILE A C 1
ATOM 1461 O O . ILE A 1 201 ? -13.816 6.706 6.609 1.00 64.69 201 ILE A O 1
ATOM 1465 N N . TRP A 1 202 ? -13.267 5.892 4.593 1.00 65.81 202 TRP A N 1
ATOM 1466 C CA . TRP A 1 202 ? -11.982 6.567 4.472 1.00 65.81 202 TRP A CA 1
ATOM 1467 C C . TRP A 1 202 ? -12.098 8.088 4.551 1.00 65.81 202 TRP A C 1
ATOM 1469 O O . TRP A 1 202 ? -11.340 8.718 5.277 1.00 65.81 202 TRP A O 1
ATOM 1479 N N . ASN A 1 203 ? -13.079 8.671 3.857 1.00 67.75 203 ASN A N 1
ATOM 1480 C CA . ASN A 1 203 ? -13.339 10.109 3.931 1.00 67.75 203 ASN A CA 1
ATOM 1481 C C . ASN A 1 203 ? -13.848 10.548 5.310 1.00 67.75 203 ASN A C 1
ATOM 1483 O O . ASN A 1 203 ? -13.632 11.689 5.697 1.00 67.75 203 ASN A O 1
ATOM 1487 N N . VAL A 1 204 ? -14.514 9.658 6.049 1.00 65.06 204 VAL A N 1
ATOM 1488 C CA . VAL A 1 204 ? -15.028 9.946 7.397 1.00 65.06 204 VAL A CA 1
ATOM 1489 C C . VAL A 1 204 ? -13.963 9.713 8.476 1.00 65.06 204 VAL A C 1
ATOM 1491 O O . VAL A 1 204 ? -13.980 10.389 9.497 1.00 65.06 204 VAL A O 1
ATOM 1494 N N . LEU A 1 205 ? -13.017 8.794 8.257 1.00 60.56 205 LEU A N 1
ATOM 1495 C CA . LEU A 1 205 ? -11.908 8.477 9.164 1.00 60.56 205 LEU A CA 1
ATOM 1496 C C . LEU A 1 205 ? -10.698 9.407 8.960 1.00 60.56 205 LEU A C 1
ATOM 1498 O O . LEU A 1 205 ? -9.549 8.962 9.026 1.00 60.56 205 LEU A O 1
ATOM 1502 N N . GLN A 1 206 ? -10.931 10.703 8.734 1.00 67.81 206 GLN A N 1
ATOM 1503 C CA . GLN A 1 206 ? -9.872 11.698 8.904 1.00 67.81 206 GLN A CA 1
ATOM 1504 C C . GLN A 1 206 ? -9.554 11.795 10.398 1.00 67.81 206 GLN A C 1
ATOM 1506 O O . GLN A 1 206 ? -10.163 12.553 11.147 1.00 67.81 206 GLN A O 1
ATOM 1511 N N . LEU A 1 207 ? -8.651 10.920 10.841 1.00 67.19 207 LEU A N 1
ATOM 1512 C CA . LEU A 1 207 ? -8.144 10.903 12.203 1.00 67.19 207 LEU A CA 1
ATOM 1513 C C . LEU A 1 207 ? -7.413 12.229 12.459 1.00 67.19 207 LEU A C 1
ATOM 1515 O O . LEU A 1 207 ? -6.538 12.582 11.663 1.00 67.19 207 LEU A O 1
ATOM 1519 N N . PRO A 1 208 ? -7.747 12.960 13.536 1.00 74.06 208 PRO A N 1
ATOM 1520 C CA . PRO A 1 208 ? -6.986 14.142 13.925 1.00 74.06 208 PRO A CA 1
ATOM 1521 C C . PRO A 1 208 ? -5.520 13.760 14.176 1.00 74.06 208 PRO A C 1
ATOM 1523 O O . PRO A 1 208 ? -5.241 12.634 14.593 1.00 74.06 208 PRO A O 1
ATOM 1526 N N . ALA A 1 209 ? -4.589 14.684 13.920 1.00 76.44 209 ALA A N 1
ATOM 1527 C CA . ALA A 1 209 ? -3.147 14.428 14.015 1.00 76.44 209 ALA A CA 1
ATOM 1528 C C . ALA A 1 209 ? -2.745 13.832 15.377 1.00 76.44 209 ALA A C 1
ATOM 1530 O O . ALA A 1 209 ? -2.009 12.853 15.426 1.00 76.44 209 ALA A O 1
ATOM 1531 N N . ASP A 1 210 ? -3.350 14.315 16.461 1.00 76.75 210 ASP A N 1
ATOM 1532 C CA . ASP A 1 210 ? -3.096 13.833 17.823 1.00 76.75 210 ASP A CA 1
ATOM 1533 C C . ASP A 1 210 ? -3.471 12.351 18.014 1.00 76.75 210 ASP A C 1
ATOM 1535 O O . ASP A 1 210 ? -2.860 11.630 18.805 1.00 76.75 210 ASP A O 1
ATOM 1539 N N . ALA A 1 211 ? -4.471 11.855 17.276 1.00 79.94 211 ALA A N 1
ATOM 1540 C CA . ALA A 1 211 ? -4.832 10.441 17.295 1.00 79.94 211 ALA A CA 1
ATOM 1541 C C . ALA A 1 211 ? -3.797 9.582 16.553 1.00 79.94 211 ALA A C 1
ATOM 1543 O O . ALA A 1 211 ? -3.647 8.407 16.883 1.00 79.94 211 ALA A O 1
ATOM 1544 N N . LEU A 1 212 ? -3.068 10.140 15.581 1.00 79.56 212 LEU A N 1
ATOM 1545 C CA . LEU A 1 212 ? -1.998 9.426 14.879 1.00 79.56 212 LEU A CA 1
ATOM 1546 C C . LEU A 1 212 ? -0.799 9.170 15.800 1.00 79.56 212 LEU A C 1
ATOM 1548 O O . LEU A 1 212 ? -0.263 8.065 15.776 1.00 79.56 212 LEU A O 1
ATOM 1552 N N . ASP A 1 213 ? -0.453 10.117 16.673 1.00 83.38 213 ASP A N 1
ATOM 1553 C CA . ASP A 1 213 ? 0.644 9.942 17.638 1.00 83.38 213 ASP A CA 1
ATOM 1554 C C . ASP A 1 213 ? 0.356 8.799 18.627 1.00 83.38 213 ASP A C 1
ATOM 1556 O O . ASP A 1 213 ? 1.211 7.954 18.904 1.00 83.38 213 ASP A O 1
ATOM 1560 N N . HIS A 1 214 ? -0.889 8.708 19.106 1.00 83.94 214 HIS A N 1
ATOM 1561 C CA . HIS A 1 214 ? -1.331 7.607 19.969 1.00 83.94 214 HIS A CA 1
ATOM 1562 C C . HIS A 1 214 ? -1.401 6.274 19.223 1.00 83.94 214 HIS A C 1
ATOM 1564 O O . HIS A 1 214 ? -1.236 5.213 19.827 1.00 83.94 214 HIS A O 1
ATOM 1570 N N . LEU A 1 215 ? -1.654 6.318 17.917 1.00 83.19 215 LEU A N 1
ATOM 1571 C CA . LEU A 1 215 ? -1.681 5.139 17.070 1.00 83.19 215 LEU A CA 1
ATOM 1572 C C . LEU A 1 215 ? -0.283 4.562 16.840 1.00 83.19 215 LEU A C 1
ATOM 1574 O O . LEU A 1 215 ? -0.115 3.344 16.853 1.00 83.19 215 LEU A O 1
ATOM 1578 N N . ASP A 1 216 ? 0.711 5.427 16.637 1.00 83.38 216 ASP A N 1
ATOM 1579 C CA . ASP A 1 216 ? 2.099 5.021 16.412 1.00 83.38 216 ASP A CA 1
ATOM 1580 C C . ASP A 1 216 ? 2.729 4.376 17.655 1.00 83.38 216 ASP A C 1
ATOM 1582 O O . ASP A 1 216 ? 3.633 3.543 17.525 1.00 83.38 216 ASP A O 1
ATOM 1586 N N . ALA A 1 217 ? 2.199 4.679 18.845 1.00 86.75 217 ALA A N 1
ATOM 1587 C CA . ALA A 1 217 ? 2.557 4.003 20.088 1.00 86.75 217 ALA A CA 1
ATOM 1588 C C . ALA A 1 217 ? 2.061 2.542 20.161 1.00 86.75 217 ALA A C 1
ATOM 1590 O O . ALA A 1 217 ? 2.614 1.754 20.929 1.00 86.75 217 ALA A O 1
ATOM 1591 N N . GLN A 1 218 ? 1.047 2.157 19.374 1.00 88.75 218 GLN A N 1
ATOM 1592 C CA . GLN A 1 218 ? 0.474 0.806 19.380 1.00 88.75 218 GLN A CA 1
ATOM 1593 C C . GLN A 1 218 ? 1.166 -0.090 18.343 1.00 88.75 218 GLN A C 1
ATOM 1595 O O . GLN A 1 218 ? 1.229 0.226 17.149 1.00 88.75 218 GLN A O 1
ATOM 1600 N N . GLU A 1 219 ? 1.691 -1.240 18.769 1.00 87.25 219 GLU A N 1
ATOM 1601 C CA . GLU A 1 219 ? 2.548 -2.060 17.910 1.00 87.25 219 GLU A CA 1
ATOM 1602 C C . GLU A 1 219 ? 1.774 -2.754 16.780 1.00 87.25 219 GLU A C 1
ATOM 1604 O O . GLU A 1 219 ? 2.280 -2.818 15.645 1.00 87.25 219 GLU A O 1
ATOM 1609 N N . HIS A 1 220 ? 0.570 -3.258 17.065 1.00 85.75 220 HIS A N 1
ATOM 1610 C CA . HIS A 1 220 ? -0.253 -4.017 16.123 1.00 85.75 220 HIS A CA 1
ATOM 1611 C C . HIS A 1 220 ? -1.252 -3.111 15.391 1.00 85.75 220 HIS A C 1
ATOM 1613 O O . HIS A 1 220 ? -1.468 -3.285 14.184 1.00 85.75 220 HIS A O 1
ATOM 1619 N N . LEU A 1 221 ? -1.811 -2.113 16.079 1.00 83.75 221 LEU A N 1
ATOM 1620 C CA . LEU A 1 221 ? -2.820 -1.201 15.540 1.00 83.75 221 LEU A CA 1
ATOM 1621 C C . LEU A 1 221 ? -2.269 -0.310 14.422 1.00 83.75 221 LEU A C 1
ATOM 1623 O O . LEU A 1 221 ? -2.955 -0.103 13.415 1.00 83.75 221 LEU A O 1
ATOM 1627 N N . ARG A 1 222 ? -1.006 0.130 14.522 1.00 85.31 222 ARG A N 1
ATOM 1628 C CA . ARG A 1 222 ? -0.338 0.935 13.478 1.00 85.31 222 ARG A CA 1
ATOM 1629 C C . ARG A 1 222 ? -0.300 0.268 12.100 1.00 85.31 222 ARG A C 1
ATOM 1631 O O . ARG A 1 222 ? -0.137 0.937 11.083 1.00 85.31 222 ARG A O 1
ATOM 1638 N N . TRP A 1 223 ? -0.419 -1.062 12.048 1.00 80.31 223 TRP A N 1
ATOM 1639 C CA . TRP A 1 223 ? -0.447 -1.823 10.795 1.00 80.31 223 TRP A CA 1
ATOM 1640 C C . TRP A 1 223 ? -1.859 -2.044 10.244 1.00 80.31 223 TRP A C 1
ATOM 1642 O O . TRP A 1 223 ? -1.990 -2.487 9.100 1.00 80.31 223 TRP A O 1
ATOM 1652 N N . LEU A 1 224 ? -2.895 -1.767 11.042 1.00 75.25 224 LEU A N 1
ATOM 1653 C CA . LEU A 1 224 ? -4.302 -1.884 10.657 1.00 75.25 224 LEU A CA 1
ATOM 1654 C C . LEU A 1 224 ? -4.928 -0.537 10.276 1.00 75.25 224 LEU A C 1
ATOM 1656 O O . LEU A 1 224 ? -5.839 -0.510 9.448 1.00 75.25 224 LEU A O 1
ATOM 1660 N N . VAL A 1 225 ? -4.486 0.556 10.901 1.00 69.81 225 VAL A N 1
ATOM 1661 C CA . VAL A 1 225 ? -5.208 1.837 10.887 1.00 69.81 225 VAL A CA 1
ATOM 1662 C C . VAL A 1 225 ? -4.648 2.800 9.807 1.00 69.81 225 VAL A C 1
ATOM 1664 O O . VAL A 1 225 ? -3.497 2.659 9.376 1.00 69.81 225 VAL A O 1
ATOM 1667 N N . PRO A 1 226 ? -5.469 3.743 9.286 1.00 51.91 226 PRO A N 1
ATOM 1668 C CA . PRO A 1 226 ? -5.326 4.407 7.989 1.00 51.91 226 PRO A CA 1
ATOM 1669 C C . PRO A 1 226 ? -4.059 5.146 7.552 1.00 51.91 226 PRO A C 1
ATOM 1671 O O . PRO A 1 226 ? -3.867 5.165 6.332 1.00 51.91 226 PRO A O 1
ATOM 1674 N N . PRO A 1 227 ? -3.182 5.746 8.385 1.00 51.97 227 PRO A N 1
ATOM 1675 C CA . PRO A 1 227 ? -2.061 6.526 7.836 1.00 51.97 227 PRO A CA 1
ATOM 1676 C C . PRO A 1 227 ? -1.227 5.722 6.825 1.00 51.97 227 PRO A C 1
ATOM 1678 O O . PRO A 1 227 ? -0.740 6.258 5.831 1.00 51.97 227 PRO A O 1
ATOM 1681 N N . ARG A 1 228 ? -1.179 4.393 6.991 1.00 61.00 228 ARG A N 1
ATOM 1682 C CA . ARG A 1 228 ? -0.455 3.498 6.090 1.00 61.00 228 ARG A CA 1
ATOM 1683 C C . ARG A 1 228 ? -1.267 2.897 4.955 1.00 61.00 228 ARG A C 1
ATOM 1685 O O . ARG A 1 228 ? -0.630 2.403 4.035 1.00 61.00 228 ARG A O 1
ATOM 1692 N N . VAL A 1 229 ? -2.605 2.895 4.934 1.00 62.66 229 VAL A N 1
ATOM 1693 C CA . VAL A 1 229 ? -3.321 2.305 3.772 1.00 62.66 229 VAL A CA 1
ATOM 1694 C C . VAL A 1 229 ? -3.299 3.261 2.587 1.00 62.66 229 VAL A C 1
ATOM 1696 O O . VAL A 1 229 ? -3.125 2.797 1.466 1.00 62.66 229 VAL A O 1
ATOM 1699 N N . GLY A 1 230 ? -3.365 4.577 2.822 1.00 68.25 230 GLY A N 1
ATOM 1700 C CA . GLY A 1 230 ? -3.122 5.576 1.775 1.00 68.25 230 GLY A CA 1
ATOM 1701 C C . GLY A 1 230 ? -1.710 5.442 1.205 1.00 68.25 230 GLY A C 1
ATOM 1702 O O . GLY A 1 230 ? -1.532 5.336 -0.006 1.00 68.25 230 GLY A O 1
ATOM 1703 N N . GLU A 1 231 ? -0.717 5.306 2.084 1.00 71.50 231 GLU A N 1
ATOM 1704 C CA . GLU A 1 231 ? 0.668 5.050 1.687 1.00 71.50 231 GLU A CA 1
ATOM 1705 C C . GLU A 1 231 ? 0.833 3.693 0.977 1.00 71.50 231 GLU A C 1
ATOM 1707 O O . GLU A 1 231 ? 1.541 3.585 -0.017 1.00 71.50 231 GLU A O 1
ATOM 1712 N N . THR A 1 232 ? 0.142 2.647 1.432 1.00 69.69 232 THR A N 1
ATOM 1713 C CA . THR A 1 232 ? 0.164 1.312 0.812 1.00 69.69 232 THR A CA 1
ATOM 1714 C C . THR A 1 232 ? -0.514 1.331 -0.553 1.00 69.69 232 THR A C 1
ATOM 1716 O O . THR A 1 232 ? -0.028 0.682 -1.474 1.00 69.69 232 THR A O 1
ATOM 1719 N N . TRP A 1 233 ? -1.593 2.096 -0.718 1.00 75.69 233 TRP A N 1
ATOM 1720 C CA . TRP A 1 233 ? -2.252 2.305 -2.003 1.00 75.69 233 TRP A CA 1
ATOM 1721 C C . TRP A 1 233 ? -1.365 3.102 -2.957 1.00 75.69 233 TRP A C 1
ATOM 1723 O O . TRP A 1 233 ? -1.181 2.686 -4.095 1.00 75.69 233 TRP A O 1
ATOM 1733 N N . ALA A 1 234 ? -0.743 4.184 -2.484 1.00 73.94 234 ALA A N 1
ATOM 1734 C CA . ALA A 1 234 ? 0.238 4.936 -3.259 1.00 73.94 234 ALA A CA 1
ATOM 1735 C C . ALA A 1 234 ? 1.413 4.041 -3.683 1.00 73.94 234 ALA A C 1
ATOM 1737 O O . ALA A 1 234 ? 1.798 4.052 -4.849 1.00 73.94 234 ALA A O 1
ATOM 1738 N N . ARG A 1 235 ? 1.921 3.189 -2.781 1.00 76.75 235 ARG A N 1
ATOM 1739 C CA . ARG A 1 235 ? 2.957 2.187 -3.083 1.00 76.75 235 ARG A CA 1
ATOM 1740 C C . ARG A 1 235 ? 2.475 1.132 -4.076 1.00 76.75 235 ARG A C 1
ATOM 1742 O O . ARG A 1 235 ? 3.252 0.747 -4.938 1.00 76.75 235 ARG A O 1
ATOM 1749 N N . LEU A 1 236 ? 1.225 0.676 -3.991 1.00 75.00 236 LEU A N 1
ATOM 1750 C CA . LEU A 1 236 ? 0.631 -0.266 -4.948 1.00 75.00 236 LEU A CA 1
ATOM 1751 C C . LEU A 1 236 ? 0.495 0.355 -6.339 1.00 75.00 236 LEU A C 1
ATOM 1753 O O . LEU A 1 236 ? 0.879 -0.270 -7.323 1.00 75.00 236 LEU A O 1
ATOM 1757 N N . VAL A 1 237 ? -0.014 1.584 -6.421 1.00 78.94 237 VAL A N 1
ATOM 1758 C CA . VAL A 1 237 ? -0.123 2.344 -7.672 1.00 78.94 237 VAL A CA 1
ATOM 1759 C C . VAL A 1 237 ? 1.266 2.600 -8.250 1.00 78.94 237 VAL A C 1
ATOM 1761 O O . VAL A 1 237 ? 1.480 2.360 -9.434 1.00 78.94 237 VAL A O 1
ATOM 1764 N N . ALA A 1 238 ? 2.231 2.996 -7.418 1.00 76.31 238 ALA A N 1
ATOM 1765 C CA . ALA A 1 238 ? 3.622 3.144 -7.827 1.00 76.31 238 ALA A CA 1
ATOM 1766 C C . ALA A 1 238 ? 4.202 1.813 -8.326 1.00 76.31 238 ALA A C 1
ATOM 1768 O O . ALA A 1 238 ? 4.798 1.782 -9.389 1.00 76.31 238 ALA A O 1
ATOM 1769 N N . MET A 1 239 ? 3.984 0.699 -7.624 1.00 76.94 239 MET A N 1
ATOM 1770 C CA . MET A 1 239 ? 4.448 -0.634 -8.028 1.00 76.94 239 MET A CA 1
ATOM 1771 C C . MET A 1 239 ? 3.839 -1.070 -9.366 1.00 76.94 239 MET A C 1
ATOM 1773 O O . MET A 1 239 ? 4.552 -1.612 -10.209 1.00 76.94 239 MET A O 1
ATOM 1777 N N . LEU A 1 240 ? 2.552 -0.786 -9.587 1.00 81.19 240 LEU A N 1
ATOM 1778 C CA . LEU A 1 240 ? 1.872 -1.042 -10.855 1.00 81.19 240 LEU A CA 1
ATOM 1779 C C . LEU A 1 240 ? 2.479 -0.208 -11.991 1.00 81.19 240 LEU A C 1
ATOM 1781 O O . LEU A 1 240 ? 2.826 -0.762 -13.031 1.00 81.19 240 LEU A O 1
ATOM 1785 N N . TRP A 1 241 ? 2.659 1.099 -11.787 1.00 84.56 241 TRP A N 1
ATOM 1786 C CA . TRP A 1 241 ? 3.257 1.985 -12.790 1.00 84.56 241 TRP A CA 1
ATOM 1787 C C . TRP A 1 241 ? 4.722 1.671 -13.063 1.00 84.56 241 TRP A C 1
ATOM 1789 O O . TRP A 1 241 ? 5.136 1.710 -14.215 1.00 84.56 241 TRP A O 1
ATOM 1799 N N . THR A 1 242 ? 5.494 1.302 -12.044 1.00 78.38 242 THR A N 1
ATOM 1800 C CA . THR A 1 242 ? 6.877 0.848 -12.203 1.00 78.38 242 THR A CA 1
ATOM 1801 C C . THR A 1 242 ? 6.921 -0.445 -13.010 1.00 78.38 242 THR A C 1
ATOM 1803 O O . THR A 1 242 ? 7.720 -0.543 -13.934 1.00 78.38 242 THR A O 1
ATOM 1806 N N . ALA A 1 243 ? 6.035 -1.411 -12.744 1.00 78.56 243 ALA A N 1
ATOM 1807 C CA . ALA A 1 243 ? 5.964 -2.637 -13.538 1.00 78.56 243 ALA A CA 1
ATOM 1808 C C . ALA A 1 243 ? 5.618 -2.344 -15.009 1.00 78.56 243 ALA A C 1
ATOM 1810 O O . ALA A 1 243 ? 6.305 -2.830 -15.907 1.00 78.56 243 ALA A O 1
ATOM 1811 N N . VAL A 1 244 ? 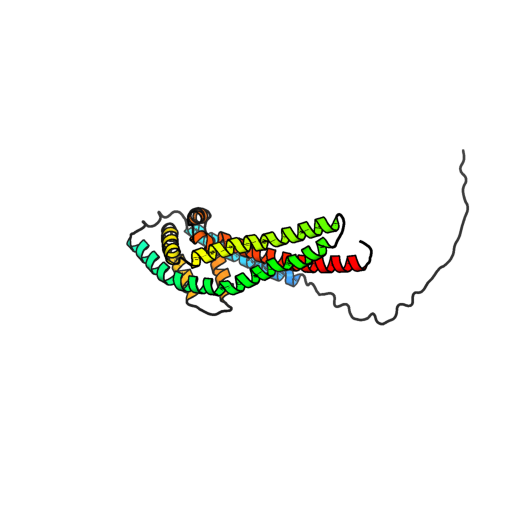4.607 -1.504 -15.259 1.00 82.44 244 VAL A N 1
ATOM 1812 C CA . VAL A 1 244 ? 4.240 -1.062 -16.616 1.00 82.44 244 VAL A CA 1
ATOM 1813 C C . VAL A 1 244 ? 5.405 -0.322 -17.281 1.00 82.44 244 VAL A C 1
ATOM 1815 O O . VAL A 1 244 ? 5.756 -0.625 -18.418 1.00 82.44 244 VAL A O 1
ATOM 1818 N N . GLY A 1 245 ? 6.054 0.593 -16.560 1.00 83.38 245 GLY A N 1
ATOM 1819 C CA . GLY A 1 245 ? 7.207 1.356 -17.030 1.00 83.38 245 GLY A CA 1
ATOM 1820 C C . GLY A 1 245 ? 8.398 0.467 -17.381 1.00 83.38 245 GLY A C 1
ATOM 1821 O O . GLY A 1 245 ? 9.003 0.662 -18.430 1.00 83.38 245 GLY A O 1
ATOM 1822 N N . CYS A 1 246 ? 8.694 -0.556 -16.574 1.00 77.75 246 CYS A N 1
ATOM 1823 C CA . CYS A 1 246 ? 9.738 -1.537 -16.867 1.00 77.75 246 CYS A CA 1
ATOM 1824 C C . CYS A 1 246 ? 9.446 -2.321 -18.149 1.00 77.75 246 CYS A C 1
ATOM 1826 O O . CYS A 1 246 ? 10.360 -2.519 -18.945 1.00 77.75 246 CYS A O 1
ATOM 1828 N N . VAL A 1 247 ? 8.196 -2.743 -18.369 1.00 80.81 247 VAL A N 1
ATOM 1829 C CA . VAL A 1 247 ? 7.808 -3.455 -19.597 1.00 80.81 247 VAL A CA 1
ATOM 1830 C C . VAL A 1 247 ? 7.952 -2.544 -20.815 1.00 80.81 247 VAL A C 1
ATOM 1832 O O . VAL A 1 247 ? 8.587 -2.934 -21.792 1.00 80.81 247 VAL A O 1
ATOM 1835 N N . VAL A 1 248 ? 7.424 -1.318 -20.748 1.00 86.50 248 VAL A N 1
ATOM 1836 C CA . VAL A 1 248 ? 7.524 -0.338 -21.844 1.00 86.50 248 VAL A CA 1
ATOM 1837 C C . VAL A 1 248 ? 8.986 -0.009 -22.152 1.00 86.50 248 VAL A C 1
ATOM 1839 O O . VAL A 1 248 ? 9.383 -0.008 -23.315 1.00 86.50 248 VAL A O 1
ATOM 1842 N N . LEU A 1 249 ? 9.803 0.209 -21.120 1.00 81.62 249 LEU A N 1
ATOM 1843 C CA . LEU A 1 249 ? 11.225 0.504 -21.267 1.00 81.62 249 LEU A CA 1
ATOM 1844 C C . LEU A 1 249 ? 11.998 -0.681 -21.858 1.00 81.62 249 LEU A C 1
ATOM 1846 O O . LEU A 1 249 ? 12.819 -0.482 -22.748 1.00 81.62 249 LEU A O 1
ATOM 1850 N N . ALA A 1 250 ? 11.725 -1.908 -21.406 1.00 79.00 250 ALA A N 1
ATOM 1851 C CA . ALA A 1 250 ? 12.353 -3.111 -21.948 1.00 79.00 250 ALA A CA 1
ATOM 1852 C C . ALA A 1 250 ? 12.020 -3.303 -23.435 1.00 79.00 250 ALA A C 1
ATOM 1854 O O . ALA A 1 250 ? 12.913 -3.597 -24.227 1.00 79.00 250 ALA A O 1
ATOM 1855 N N . VAL A 1 251 ? 10.759 -3.087 -23.826 1.00 85.62 251 VAL A N 1
ATOM 1856 C CA . VAL A 1 251 ? 10.326 -3.153 -25.231 1.00 85.62 251 VAL A CA 1
ATOM 1857 C C . VAL A 1 251 ? 11.003 -2.066 -26.065 1.00 85.62 251 VAL A C 1
ATOM 1859 O O . VAL A 1 251 ? 11.519 -2.361 -27.140 1.00 85.62 251 VAL A O 1
ATOM 1862 N N . ALA A 1 252 ? 11.050 -0.828 -25.567 1.00 86.81 252 ALA A N 1
ATOM 1863 C CA . ALA A 1 252 ? 11.702 0.278 -26.262 1.00 86.81 252 ALA A CA 1
ATOM 1864 C C . ALA A 1 252 ? 13.203 0.020 -26.460 1.00 86.81 252 ALA A C 1
ATOM 1866 O O . ALA A 1 252 ? 13.710 0.157 -27.570 1.00 86.81 252 ALA A O 1
ATOM 1867 N N . LEU A 1 253 ? 13.909 -0.412 -25.412 1.00 80.75 253 LEU A N 1
ATOM 1868 C CA . LEU A 1 253 ? 15.343 -0.699 -25.487 1.00 80.75 253 LEU A CA 1
ATOM 1869 C C . LEU A 1 253 ? 15.641 -1.914 -26.373 1.00 80.75 253 LEU A C 1
ATOM 1871 O O . LEU A 1 253 ? 16.592 -1.870 -27.149 1.00 80.75 253 LEU A O 1
ATOM 1875 N N . GLY A 1 254 ? 14.802 -2.952 -26.326 1.00 82.50 254 GLY A N 1
ATOM 1876 C CA . GLY A 1 254 ? 14.894 -4.087 -27.246 1.00 82.50 254 GLY A CA 1
ATOM 1877 C C . GLY A 1 254 ? 14.668 -3.688 -28.709 1.00 82.50 254 GLY A C 1
ATOM 1878 O O . GLY A 1 254 ? 15.357 -4.178 -29.599 1.00 82.50 254 GLY A O 1
ATOM 1879 N N . ALA A 1 255 ? 13.749 -2.756 -28.979 1.00 87.94 255 ALA A N 1
ATOM 1880 C CA . ALA A 1 255 ? 13.552 -2.226 -30.326 1.00 87.94 255 ALA A CA 1
ATOM 1881 C C . ALA A 1 255 ? 14.776 -1.431 -30.806 1.00 87.94 255 ALA A C 1
ATOM 1883 O O . ALA A 1 255 ? 15.223 -1.625 -31.934 1.00 87.94 255 ALA A O 1
ATOM 1884 N N . VAL A 1 256 ? 15.362 -0.589 -29.947 1.00 85.81 256 VAL A N 1
ATOM 1885 C CA . VAL A 1 256 ? 16.571 0.177 -30.293 1.00 85.81 256 VAL A CA 1
ATOM 1886 C C . VAL A 1 256 ? 17.763 -0.754 -30.528 1.00 85.81 256 VAL A C 1
ATOM 1888 O O . VAL A 1 256 ? 18.486 -0.560 -31.504 1.00 85.81 256 VAL A O 1
ATOM 1891 N N . SER A 1 257 ? 17.944 -1.808 -29.726 1.00 81.44 257 SER A N 1
ATOM 1892 C CA . SER A 1 257 ? 19.056 -2.749 -29.931 1.00 81.44 257 SER A CA 1
ATOM 1893 C C . SER A 1 257 ? 18.985 -3.472 -31.281 1.00 81.44 257 SER A C 1
ATOM 1895 O O . SER A 1 257 ? 20.015 -3.805 -31.854 1.00 81.44 257 SER A O 1
ATOM 1897 N N . LEU A 1 258 ? 17.783 -3.678 -31.833 1.00 87.56 258 LEU A N 1
ATOM 1898 C CA . LEU A 1 258 ? 17.607 -4.276 -33.163 1.00 87.56 258 LEU A CA 1
ATOM 1899 C C . LEU A 1 258 ? 17.981 -3.327 -34.312 1.00 87.56 258 LEU A C 1
ATOM 1901 O O . LEU A 1 258 ? 18.208 -3.788 -35.427 1.00 87.56 258 LEU A O 1
ATOM 1905 N N . THR A 1 259 ? 18.058 -2.017 -34.062 1.00 89.62 259 THR A N 1
ATOM 1906 C CA . THR A 1 259 ? 18.413 -1.027 -35.094 1.00 89.62 259 THR A CA 1
ATOM 1907 C C . THR A 1 259 ? 19.922 -0.867 -35.303 1.00 89.62 259 THR A C 1
ATOM 1909 O O . THR A 1 259 ? 20.323 -0.174 -36.234 1.00 89.62 259 THR A O 1
ATOM 1912 N N . GLY A 1 260 ? 20.765 -1.498 -34.473 1.00 77.62 260 GLY A N 1
ATOM 1913 C CA . GLY A 1 260 ? 22.231 -1.402 -34.574 1.00 77.62 260 GLY A CA 1
ATOM 1914 C C . GLY A 1 260 ? 22.801 -0.021 -34.227 1.00 77.62 260 GLY A C 1
ATOM 1915 O O . GLY A 1 260 ? 23.938 0.280 -34.575 1.00 77.62 260 GLY A O 1
ATOM 1916 N N . VAL A 1 261 ? 21.999 0.834 -33.586 1.00 74.06 261 VAL A N 1
ATOM 1917 C CA . VAL A 1 261 ? 22.386 2.194 -33.165 1.00 74.06 261 VAL A CA 1
ATOM 1918 C C . VAL A 1 261 ? 23.127 2.187 -31.815 1.00 74.06 261 VAL A C 1
ATOM 1920 O O . VAL A 1 261 ? 23.775 3.173 -31.466 1.00 74.06 261 VAL A O 1
ATOM 1923 N N . LEU A 1 262 ? 23.034 1.084 -31.065 1.00 58.16 262 LEU A N 1
ATOM 1924 C CA . LEU A 1 262 ? 23.714 0.826 -29.790 1.00 58.16 262 LEU A CA 1
ATOM 1925 C C . LEU A 1 262 ? 24.835 -0.191 -29.992 1.00 58.16 262 LEU A C 1
ATOM 1927 O O . LEU A 1 262 ? 25.900 0.013 -29.371 1.00 58.16 262 LEU A O 1
#

Radius of gyration: 30.54 Å; chains: 1; bounding box: 61×69×97 Å

Sequence (262 aa):
MSQPGPEGVDGSDGRHGSDVPAWRDTPEVAPDRSPAFADGVSAVLNGADDAVGRVLDAVMAGVGSAPGPAVTPERVQLLHERATQVVPPLARTLRWTRWPSLLLLVVGAVAPLPLLVLALTWDGVPRLVGVVASLGAIVPALLFGISRRGTLRAAAAPGAVVEELTAFTSHLTDGLGIMDRIHAVTERGGGVRLLSRLRAIWNVLQLPADALDHLDAQEHLRWLVPPRVGETWARLVAMLWTAVGCVVLAVALGAVSLTGVL

Organism: NCBI:txid1930061

Foldseek 3Di:
DDDDDDDDDDDDDDDDDDPDDDPPPPPPPPPCPPVVVVVVVVCVVVVVVVVLVVVVVVVVVVVPDDPQPPLDPVNLVVLLVLLVVQLVVVLVVLVVCPVVLVVLLVLLQCLLVVLLVVLCPDDDPSSVVSNVLSVVSNVLSVVSVVLSVLQNVLSVCSVLVSVLLSVLLSPPSCSVVLSVLSVVLVVVDDPPCNVVSVVVNVSVPPPPPVSVVSQVVRRNSVSVDPVCVVVSVVSSVVSVVSSVVSVVVSVVVVVVVVVVPD

Secondary structure (DSSP, 8-state):
---------------------S---S--------HHHHHHHHHHHHHHHHHHHHHHHHHHHH-S-PPPPP--HHHHHHHHHHHHHHHHHHHHHHHHTHHHHHHHHHHHHHTTHHHHHHHTTS-SHHHHHHHHHHHHHHHHHHHHHHHHHHHHHHTT-HHHHHHHHHHHHHHSTTHHHHHHHHHHHHSS--TTHHHHHHHHHHHH----HHHHHHHHT-TTGGGTSTHHHHHHHHHHHHHHHHHHHHHHHHHHHHHHHHTT--

=== Feature glossary ===
A reading guide for the features in this record.

Start from the sequence.

  · This is the polypeptide sequence — one letter per residue, N-terminus first. Length ranges from a few dozen residues for small domains to over a thousand for large multi-domain proteins.

Fold it, and you get atomic coordinates and the backbone conformation that goes with them.

  · Structure coordinates are given as an mmCIF _atom_site loop: one row per atom with element, residue name, chain id, sequence number, and x/y/z position in Å. Only the four main-chain atoms per residue are included here; side chains are omitted to keep the record compact.

  · Backbone dihedral angles. Every residue except chain termini has a φ (preceding-C → N → Cα → C) and a ψ (N → Cα → C → next-N). They are reported in degrees following the IUPAC sign convention. Secondary structure is essentially a statement about which (φ, ψ) basin each residue occupies.

  · The SS8 string is DSSP's per-residue secondary-structure call. α-helix (H) means an i→i+4 H-bond ladder; β-strand (E) means the residue participates in a β-sheet; 3₁₀ (G) and π (I) are tighter and wider helices; T/S are turns/bends; '-' is loop.

  · SS3 is a coarse helix/strand/coil call (letters a/b/c) made by the P-SEA algorithm from inter-Cα distances and dihedrals. It is less detailed than DSSP but needs only Cα positions.

Summarize the fold with a handful of shape descriptors and a per-residue structural alphabet.

  · Radius of gyration (Rg) is the root-mean-square distance of Cα atoms from their centroid — a single number for overall size and compactness. A globular domain of N residues has Rg ≈ 2.2·N^0.38 Å; an extended or disordered chain has a much larger Rg. The Cα contact count is the number of residue pairs whose Cα atoms are within 8 Å and are more than four positions apart in sequence — a standard proxy for tertiary packing density. The bounding box is the smallest axis-aligned box enclosing all Cα atoms.

  · The Foldseek 3Di string encodes local tertiary geometry as a 20-letter alphabet — one character per residue — derived from the relative positions of nearby Cα atoms. Unlike the amino-acid sequence, 3Di is a direct function of the 3D structure, so two proteins with the same fold have similar 3Di strings even at low sequence identity.

  · Solvent-accessible surface area (SASA) is the area in Å² traced out by the centre of a 1.4 Å probe sphere (a water molecule) rolled over the protein's van der Waals surface (Shrake–Rupley / Lee–Richards construction). Buried residues have near-zero SASA; fully exposed residues can exceed 200 Å². The total SASA scales roughly with the number of surface residues.

Ask how reliable the model is.

  · pLDDT (predicted Local Distance Difference Test) is AlphaFold's per-residue confidence score, ranging from 0 to 100. Values above 90 indicate high confidence (typically well-packed cores); 70–90 is confident; 50–70 low confidence; below 50 usually means the region is disordered or the prediction is unreliable there. AlphaFold stores pLDDT in the mmCIF B-factor column.

  · B-factor (Debye–Waller factor) reflects atomic displacement in the crystal lattice. It is an experimental observable (units Å²), not a prediction; low values mean the atom is pinned down, high values mean it moves or is heterogeneous across the crystal.

  · Predicted Aligned Error (PAE) is an AlphaFold confidence matrix: entry (i, j) is the expected error in the position of residue j, in ångströms, when the prediction is superimposed on the true structure at residue i. Low PAE within a block of residues means that block is internally rigid and well-predicted; high PAE between two blocks means their relative placement is uncertain even if each block individually is confident.

Place it in context: what it resembles, what it is annotated as, and how it looks.

  · Nearest PDB neighbors are the top structural matches found by Foldseek when searching this structure against the entire Protein Data Bank. Each hit reports a TM-score (0 to 1; >0.5 almost always implies the same fold) and an E-value. These are *structural* homologs — they may share no detectable sequence similarity.

  · Functional annotations link the protein to curated databases. InterPro entries identify conserved domains and families by matching the sequence against member-database signatures (Pfam, PROSITE, CDD, …). Gene Ontology (GO) terms describe molecular function, biological process, and cellular component in a controlled vocabulary. CATH places the structure in a hierarchical fold classification (Class/Architecture/Topology/Homologous-superfamily). The organism is the source species.

  · Three diagnostic plots accompany the record. The Cα contact map visualizes the tertiary structure as a 2D adjacency matrix (8 Å cutoff, sequence-local contacts suppressed). The Ramachandran plot shows the distribution of backbone (φ, ψ) torsions, with points in the α and β basins reflecting secondary structure content. The PAE plot shows AlphaFold's inter-residue confidence as a color matrix.

  · Six rendered views show the 3D structure from the faces of a cube — i.e. along ±x, ±y, ±z. Rendering representation is drawn randomly per protein from cartoon (secondary-structure ribbons), sticks (backbone bonds), or molecular surface; coloring is either N→C rainbow (blue at the N-terminus through red at the C-terminus) or one color per chain.